Protein AF-A0AAD4X879-F1 (afdb_monomer)

InterPro domains:
  IPR001353 Proteasome, subunit alpha/beta [PF00227] (106-158)
  IPR029055 Nucleophile aminohydrolases, N-terminal [G3DSA:3.60.20.10] (1-181)
  IPR029055 Nucleophile aminohydrolases, N-terminal [SSF56235] (86-177)

Foldseek 3Di:
DPPPPDDDQDLWKDKDKDFDPVVVVQLVVQSNVVSVVVVVVVDDDDLVRSLVVSLVSLVVQLVVLVPDPPVSNVVSLNRLQQMKMKMKGFAADPPHDTDIFIWIDHSSRTDDGDPDAAHDQQRVQLVVLCVVDDDPPDDPVRVVVSNVVSVVSSVVPDPDFDDKDWDKDKAFADDDDDDDPDPPVQPDDPGRIGIDGDDIDDGDDDDDPDDDDPDPDPPDPPPDPPDPDDDDDDD

Sequence (235 aa):
DQINKKVYLAQYCALAACGARDFSKFVHRELLKKVTELLKSKKKYTAQGLAILLKETIKSEADRAENLGEGEKEAVLDMINKSGLILGTVEKIGDGPKVPKLRALYQGRILKAENYCAFGVQERAARDVLKAEHSENMSIKSGVDLVVKSIKAAFEADQQFILGGYIEVLVLGHRNFGDLLLPRGEQLLDRAITLFRLEKLPECGVQVTQREEVPKKKRRKLILPSADIPSEDES

Solvent-accessible surface area (backbone atoms only — not comparable to full-atom values): 14574 Å² total; per-residue (Å²): 136,82,79,68,89,78,72,84,41,58,72,45,44,48,78,48,69,38,55,43,67,68,58,47,51,50,54,52,49,55,52,36,55,50,48,54,57,33,59,75,66,72,57,84,78,51,46,66,56,52,49,52,52,50,30,50,52,47,46,54,52,53,62,53,29,73,78,46,57,73,72,58,23,51,52,52,52,50,37,44,64,50,26,28,37,40,36,40,25,60,42,66,52,84,93,52,69,70,44,76,40,55,37,38,31,48,52,59,38,78,50,80,79,49,99,70,85,64,68,58,81,45,24,65,48,20,39,52,47,45,67,75,70,66,60,96,83,59,50,70,66,59,48,51,53,50,51,54,50,14,50,48,40,14,56,73,68,43,90,68,82,56,86,58,52,68,49,72,49,76,48,75,54,78,93,80,80,78,90,77,87,69,61,83,90,73,74,81,72,102,54,32,63,50,79,44,79,78,46,75,47,74,76,62,85,75,89,70,79,84,69,78,83,74,79,79,76,78,78,74,78,83,78,74,80,78,77,84,72,84,78,87,80,90,134

Organism: NCBI:txid357466

pLDDT: mean 70.52, std 22.0, range [24.97, 97.31]

Nearest PDB structures (foldseek):
  6z46-assembly1_X  TM=8.709E-01  e=2.323E-06  Sulfolobus acidocaldarius
  6z46-assembly1_H  TM=8.327E-01  e=2.059E-06  Sulfolobus acidocaldarius
  6z46-assembly1_a  TM=8.134E-01  e=1.938E-06  Sulfolobus acidocaldarius
  6z46-assembly1_W  TM=8.157E-01  e=1.803E-05  Sulfolobus acidocaldarius
  5lf7-assembly1_J  TM=7.482E-01  e=1.100E-04  Homo sapiens

Mean predicted aligned error: 13.3 Å

Radius of gyration: 22.63 Å; Cα contacts (8 Å, |Δi|>4): 281; chains: 1; bounding box: 55×73×56 Å

Secondary structure (DSSP, 8-state):
----S----TTTEEEEEES-HHHHHHHHHHHHHHHHHHHHTT----HHHHHHHHHHHHHHHHHHHTTS-HHHHHHHHHHHHT-EEEEEEEEE-TTS-EEEEEEEEETTEEPPP-S----STTHHHHHHHHHHH--TT--HHHHHHHHHHHHHHHHHH--S-----EEEEEEE--S---S----TTS---SSSEEEEEEEEPP---------------------PPPP--------

Structure (mmCIF, N/CA/C/O backbone):
data_AF-A0AAD4X879-F1
#
_entry.id   AF-A0AAD4X879-F1
#
loop_
_atom_site.group_PDB
_atom_site.id
_atom_site.type_symbol
_atom_site.label_atom_id
_atom_site.label_alt_id
_atom_site.label_comp_id
_atom_site.label_asym_id
_atom_site.label_entity_id
_atom_site.label_seq_id
_atom_site.pdbx_PDB_ins_code
_atom_site.Cartn_x
_atom_site.Cartn_y
_atom_site.Cartn_z
_atom_site.occupancy
_atom_site.B_iso_or_equiv
_atom_site.auth_seq_id
_atom_site.auth_comp_id
_atom_site.auth_asym_id
_atom_site.auth_atom_id
_atom_site.pdbx_PDB_model_num
ATOM 1 N N . ASP A 1 1 ? 19.494 -16.008 5.654 1.00 29.45 1 ASP A N 1
ATOM 2 C CA . ASP A 1 1 ? 18.693 -14.860 6.139 1.00 29.45 1 ASP A CA 1
ATOM 3 C C . ASP A 1 1 ? 17.462 -14.588 5.283 1.00 29.45 1 ASP A C 1
ATOM 5 O O . ASP A 1 1 ? 17.459 -13.737 4.398 1.00 29.45 1 ASP A O 1
ATOM 9 N N . GLN A 1 2 ? 16.386 -15.344 5.519 1.00 24.97 2 GLN A N 1
ATOM 10 C CA . GLN A 1 2 ? 15.085 -15.049 4.920 1.00 24.97 2 GLN A CA 1
ATOM 11 C C . GLN A 1 2 ? 14.442 -13.903 5.700 1.00 24.97 2 GLN A C 1
ATOM 13 O O . GLN A 1 2 ? 13.912 -14.098 6.791 1.00 24.97 2 GLN A O 1
ATOM 18 N N . ILE A 1 3 ? 14.473 -12.694 5.139 1.00 26.48 3 ILE A N 1
ATOM 19 C CA . ILE A 1 3 ? 13.608 -11.608 5.607 1.00 26.48 3 ILE A CA 1
ATOM 20 C C . ILE A 1 3 ? 12.172 -12.073 5.362 1.00 26.48 3 ILE A C 1
ATOM 22 O O . ILE A 1 3 ? 11.684 -12.049 4.229 1.00 26.48 3 ILE A O 1
ATOM 26 N N . ASN A 1 4 ? 11.516 -12.540 6.420 1.00 31.47 4 ASN A N 1
ATOM 27 C CA . ASN A 1 4 ? 10.105 -12.872 6.413 1.00 31.47 4 ASN A CA 1
ATOM 28 C C . ASN A 1 4 ? 9.354 -11.581 6.049 1.00 31.47 4 ASN A C 1
ATOM 30 O O . ASN A 1 4 ? 9.315 -10.640 6.837 1.00 31.47 4 ASN A O 1
ATOM 34 N N . LYS A 1 5 ? 8.815 -11.490 4.823 1.00 35.84 5 LYS A N 1
ATOM 35 C CA . LYS A 1 5 ? 8.105 -10.297 4.306 1.00 35.84 5 LYS A CA 1
ATOM 36 C C . LYS A 1 5 ? 6.840 -9.947 5.111 1.00 35.84 5 LYS A C 1
ATOM 38 O O . LYS A 1 5 ? 6.174 -8.968 4.807 1.00 35.84 5 LYS A O 1
ATOM 43 N N . LYS A 1 6 ? 6.513 -10.747 6.127 1.00 40.88 6 LYS A N 1
ATOM 44 C CA . LYS A 1 6 ? 5.368 -10.618 7.022 1.00 40.88 6 LYS A CA 1
ATOM 45 C C . LYS A 1 6 ? 5.834 -10.099 8.379 1.00 40.88 6 LYS A C 1
ATOM 47 O O . LYS A 1 6 ? 5.886 -10.860 9.342 1.00 40.88 6 LYS A O 1
ATOM 52 N N . VAL A 1 7 ? 6.221 -8.827 8.467 1.00 36.19 7 VAL A N 1
ATOM 53 C CA . VAL A 1 7 ? 6.514 -8.236 9.778 1.00 36.19 7 VAL A CA 1
ATOM 54 C C . VAL A 1 7 ? 5.308 -7.438 10.252 1.00 36.19 7 VAL A C 1
ATOM 56 O O . VAL A 1 7 ? 5.005 -6.373 9.729 1.00 36.19 7 VAL A O 1
ATOM 59 N N . TYR A 1 8 ? 4.591 -8.026 11.208 1.00 42.66 8 TYR A N 1
ATOM 60 C CA . TYR A 1 8 ? 3.359 -7.532 11.816 1.00 42.66 8 TYR A CA 1
ATOM 61 C C . TYR A 1 8 ? 3.517 -6.106 12.348 1.00 42.66 8 TYR A C 1
ATOM 63 O O . TYR A 1 8 ? 4.108 -5.868 13.402 1.00 42.66 8 TYR A O 1
ATOM 71 N N . LEU A 1 9 ? 2.968 -5.154 11.606 1.00 43.16 9 LEU A N 1
ATOM 72 C CA . LEU A 1 9 ? 3.059 -3.735 11.888 1.00 43.16 9 LEU A CA 1
ATOM 73 C C . LEU A 1 9 ? 1.875 -3.302 12.759 1.00 43.16 9 LEU A C 1
ATOM 75 O O . LEU A 1 9 ? 0.854 -2.871 12.259 1.00 43.16 9 LEU A O 1
ATOM 79 N N . ALA A 1 10 ? 2.017 -3.479 14.078 1.00 45.81 10 ALA A N 1
ATOM 80 C CA . ALA A 1 10 ? 0.989 -3.281 15.109 1.00 45.81 10 ALA A CA 1
ATOM 81 C C . ALA A 1 10 ? -0.346 -3.996 14.867 1.00 45.81 10 ALA A C 1
ATOM 83 O O . ALA A 1 10 ? -0.767 -4.328 13.772 1.00 45.81 10 ALA A O 1
ATOM 84 N N . GLN A 1 11 ? -1.087 -4.216 15.942 1.00 52.47 11 GLN A N 1
ATOM 85 C CA . GLN A 1 11 ? -2.389 -4.875 15.886 1.00 52.47 11 GLN A CA 1
ATOM 86 C C . GLN A 1 11 ? -3.459 -4.082 15.102 1.00 52.47 11 GLN A C 1
ATOM 88 O O . GLN A 1 11 ? -4.606 -4.496 15.145 1.00 52.47 11 GLN A O 1
ATOM 93 N N . TYR A 1 12 ? -3.125 -2.965 14.432 1.00 61.22 12 TYR A N 1
ATOM 94 C CA . TYR A 1 12 ? -4.080 -2.026 13.831 1.00 61.22 12 TYR A CA 1
ATOM 95 C C . TYR A 1 12 ? -3.591 -1.290 12.571 1.00 61.22 12 TYR A C 1
ATOM 97 O O . TYR A 1 12 ? -4.274 -0.345 12.181 1.00 61.22 12 TYR A O 1
ATOM 105 N N . CYS A 1 13 ? -2.455 -1.633 11.942 1.00 74.00 13 CYS A N 1
ATOM 106 C CA . CYS A 1 13 ? -2.082 -1.006 10.668 1.00 74.00 13 CYS A CA 1
ATOM 107 C C . CYS A 1 13 ? -1.519 -1.971 9.618 1.00 74.00 13 CYS A C 1
ATOM 109 O O . CYS A 1 13 ? -0.959 -3.019 9.921 1.00 74.00 13 CYS A O 1
ATOM 111 N N . ALA A 1 14 ? -1.704 -1.606 8.354 1.00 79.00 14 ALA A N 1
ATOM 112 C CA . ALA A 1 14 ? -1.208 -2.316 7.188 1.00 79.00 14 ALA A CA 1
ATOM 113 C C . ALA A 1 14 ? -0.496 -1.361 6.249 1.00 79.00 14 ALA A C 1
ATOM 115 O O . ALA A 1 14 ? -0.937 -0.225 6.089 1.00 79.00 14 ALA A O 1
ATOM 116 N N . LEU A 1 15 ? 0.528 -1.860 5.563 1.00 83.06 15 LEU A N 1
ATOM 117 C CA . LEU A 1 15 ? 1.198 -1.148 4.489 1.00 83.06 15 LEU A CA 1
ATOM 118 C C . LEU A 1 15 ? 1.290 -2.053 3.256 1.00 83.06 15 LEU A C 1
ATOM 120 O O . LEU A 1 15 ? 1.919 -3.108 3.313 1.00 83.06 15 LEU A O 1
ATOM 124 N N . ALA A 1 16 ? 0.704 -1.621 2.144 1.00 84.81 16 ALA A N 1
ATOM 125 C CA . ALA A 1 16 ? 0.997 -2.144 0.815 1.00 84.81 16 ALA A CA 1
ATOM 126 C C . ALA A 1 16 ? 1.872 -1.133 0.063 1.00 84.81 16 ALA A C 1
ATOM 128 O O . ALA A 1 16 ? 1.725 0.075 0.243 1.00 84.81 16 ALA A O 1
ATOM 129 N N . ALA A 1 17 ? 2.804 -1.619 -0.753 1.00 87.06 17 ALA A N 1
ATOM 130 C CA . ALA A 1 17 ? 3.761 -0.778 -1.460 1.00 87.06 17 ALA A CA 1
ATOM 131 C C . ALA A 1 17 ? 4.017 -1.306 -2.875 1.00 87.06 17 ALA A C 1
ATOM 133 O O . ALA A 1 17 ? 4.118 -2.518 -3.072 1.00 87.06 17 ALA A O 1
ATOM 134 N N . CYS A 1 18 ? 4.178 -0.397 -3.833 1.00 85.56 18 CYS A N 1
ATOM 135 C CA . CYS A 1 18 ? 4.645 -0.686 -5.186 1.00 85.56 18 CYS A CA 1
ATOM 136 C C . CYS A 1 18 ? 5.911 0.126 -5.511 1.00 85.56 18 CYS A C 1
ATOM 138 O O . CYS A 1 18 ? 6.259 1.071 -4.798 1.00 85.56 18 CYS A O 1
ATOM 140 N N . GLY A 1 19 ? 6.588 -0.240 -6.601 1.00 87.06 19 GLY A N 1
ATOM 141 C CA . GLY A 1 19 ? 7.834 0.386 -7.044 1.00 87.06 19 GLY A CA 1
ATOM 142 C C . GLY A 1 19 ? 9.065 -0.455 -6.708 1.00 87.06 19 GLY A C 1
ATOM 143 O O . GLY A 1 19 ? 9.028 -1.688 -6.744 1.00 87.06 19 GLY A O 1
ATOM 144 N N . ALA A 1 20 ? 10.177 0.212 -6.400 1.00 84.69 20 ALA A N 1
ATOM 145 C CA . ALA A 1 20 ? 11.444 -0.457 -6.137 1.00 84.69 20 ALA A CA 1
ATOM 146 C C . ALA A 1 20 ? 11.392 -1.296 -4.852 1.00 84.69 20 ALA A C 1
ATOM 148 O O . ALA A 1 20 ? 11.165 -0.791 -3.751 1.00 84.69 20 ALA A O 1
ATOM 149 N N . ARG A 1 21 ? 11.661 -2.599 -4.987 1.00 82.56 21 ARG A N 1
ATOM 150 C CA . ARG A 1 21 ? 11.530 -3.576 -3.896 1.00 82.56 21 ARG A CA 1
ATOM 151 C C . ARG A 1 21 ? 12.354 -3.215 -2.661 1.00 82.56 21 ARG A C 1
ATOM 153 O O . ARG A 1 21 ? 11.888 -3.434 -1.543 1.00 82.56 21 ARG A O 1
ATOM 160 N N . ASP A 1 22 ? 13.579 -2.736 -2.843 1.00 82.69 22 ASP A N 1
ATOM 161 C CA . ASP A 1 22 ? 14.464 -2.432 -1.717 1.00 82.69 22 ASP A CA 1
ATOM 162 C C . ASP A 1 22 ? 14.035 -1.165 -0.981 1.00 82.69 22 ASP A C 1
ATOM 164 O O . ASP A 1 22 ? 14.035 -1.156 0.251 1.00 82.69 22 ASP A O 1
ATOM 168 N N . PHE A 1 23 ? 13.505 -0.181 -1.707 1.00 86.69 23 PHE A N 1
ATOM 169 C CA . PHE A 1 23 ? 12.856 0.974 -1.105 1.00 86.69 23 PHE A CA 1
ATOM 170 C C . PHE A 1 23 ? 11.599 0.583 -0.314 1.00 86.69 23 PHE A C 1
ATOM 172 O O . PHE A 1 23 ? 11.455 0.958 0.848 1.00 86.69 23 PHE A O 1
ATOM 179 N N . SER A 1 24 ? 10.725 -0.265 -0.871 1.00 84.25 24 SER A N 1
ATOM 180 C CA . SER A 1 24 ? 9.549 -0.761 -0.139 1.00 84.25 24 SER A CA 1
ATOM 181 C C . SER A 1 24 ? 9.937 -1.501 1.148 1.00 84.25 24 SER A C 1
ATOM 183 O O . SER A 1 24 ? 9.296 -1.319 2.183 1.00 84.25 24 SER A O 1
ATOM 185 N N . LYS A 1 25 ? 11.007 -2.313 1.121 1.00 83.56 25 LYS A N 1
ATOM 186 C CA . LYS A 1 25 ? 11.535 -2.979 2.327 1.00 83.56 25 LYS A CA 1
ATOM 187 C C . LYS A 1 25 ? 12.064 -1.974 3.347 1.00 83.56 25 LYS A C 1
ATOM 189 O O . LYS A 1 25 ? 11.835 -2.172 4.538 1.00 83.56 25 LYS A O 1
ATOM 194 N N . PHE A 1 26 ? 12.796 -0.955 2.900 1.00 88.38 26 PHE A N 1
ATOM 195 C CA . PHE A 1 26 ? 13.313 0.106 3.760 1.00 88.38 26 PHE A CA 1
ATOM 196 C C . PHE A 1 26 ? 12.167 0.812 4.491 1.00 88.38 26 PHE A C 1
ATOM 198 O O . PHE A 1 26 ? 12.117 0.777 5.720 1.00 88.38 26 PHE A O 1
ATOM 205 N N . VAL A 1 27 ? 11.182 1.320 3.747 1.00 87.31 27 VAL A N 1
ATOM 206 C CA . VAL A 1 27 ? 10.014 2.013 4.310 1.00 87.31 27 VAL A CA 1
ATOM 207 C C . VAL A 1 27 ? 9.266 1.124 5.306 1.00 87.31 27 VAL A C 1
ATOM 209 O O . VAL A 1 27 ? 8.916 1.557 6.402 1.00 87.31 27 VAL A O 1
ATOM 212 N N . HIS A 1 28 ? 9.065 -0.150 4.966 1.00 84.50 28 HIS A N 1
ATOM 213 C CA . HIS A 1 28 ? 8.382 -1.096 5.842 1.00 84.50 28 HIS A CA 1
ATOM 214 C C . HIS A 1 28 ? 9.162 -1.372 7.142 1.00 84.50 28 HIS A C 1
ATOM 216 O O . HIS A 1 28 ? 8.559 -1.561 8.200 1.00 84.50 28 HIS A O 1
ATOM 222 N N . ARG A 1 29 ? 10.500 -1.403 7.093 1.00 84.81 29 ARG A N 1
ATOM 223 C CA . ARG A 1 29 ? 11.351 -1.558 8.286 1.00 84.81 29 ARG A CA 1
ATOM 224 C C . ARG A 1 29 ? 11.302 -0.326 9.178 1.00 84.81 29 ARG A C 1
ATOM 226 O O . ARG A 1 29 ? 11.178 -0.479 10.390 1.00 84.81 29 ARG A O 1
ATOM 233 N N . GLU A 1 30 ? 11.376 0.866 8.599 1.00 87.38 30 GLU A N 1
ATOM 234 C CA . GLU A 1 30 ? 11.311 2.117 9.358 1.00 87.38 30 GLU A CA 1
ATOM 235 C C . GLU A 1 30 ? 9.943 2.303 10.017 1.00 87.38 30 GLU A C 1
ATOM 237 O O . GLU A 1 30 ? 9.867 2.564 11.220 1.00 87.38 30 GLU A O 1
ATOM 242 N N . LEU A 1 31 ? 8.860 2.025 9.283 1.00 84.25 31 LEU A N 1
ATOM 243 C CA . LEU A 1 31 ? 7.518 2.010 9.858 1.00 84.25 31 LEU A CA 1
ATOM 244 C C . LEU A 1 31 ? 7.441 1.023 11.028 1.00 84.25 31 LEU A C 1
ATOM 246 O O . LEU A 1 31 ? 6.881 1.353 12.070 1.00 84.25 31 LEU A O 1
ATOM 250 N N . LEU A 1 32 ? 8.029 -0.172 10.896 1.00 82.56 32 LEU A N 1
ATOM 251 C CA . LEU A 1 32 ? 8.000 -1.190 11.949 1.00 82.56 32 LEU A CA 1
ATOM 252 C C . LEU A 1 32 ? 8.739 -0.760 13.205 1.00 82.56 32 LEU A C 1
ATOM 254 O O . LEU A 1 32 ? 8.199 -0.931 14.301 1.00 82.56 32 LEU A O 1
ATOM 258 N N . LYS A 1 33 ? 9.947 -0.212 13.062 1.00 82.75 33 LYS A N 1
ATOM 259 C CA . LYS A 1 33 ? 10.714 0.311 14.197 1.00 82.75 33 LYS A CA 1
ATOM 260 C C . LYS A 1 33 ? 9.880 1.333 14.961 1.00 82.75 33 LYS A C 1
ATOM 262 O O . LYS A 1 33 ? 9.669 1.177 16.163 1.00 82.75 33 LYS A O 1
ATOM 267 N N . LYS A 1 34 ? 9.310 2.302 14.243 1.00 79.81 34 LYS A N 1
ATOM 268 C CA . LYS A 1 34 ? 8.505 3.372 14.834 1.00 79.81 34 LYS A CA 1
ATOM 269 C C . LYS A 1 34 ? 7.241 2.853 15.487 1.00 79.81 34 LYS A C 1
ATOM 271 O O . LYS A 1 34 ? 6.993 3.129 16.652 1.00 79.81 34 LYS A O 1
ATOM 276 N N . VAL A 1 35 ? 6.472 2.027 14.797 1.00 75.25 35 VAL A N 1
ATOM 277 C CA . VAL A 1 35 ? 5.265 1.428 15.367 1.00 75.25 35 VAL A CA 1
ATOM 278 C C . VAL A 1 35 ? 5.587 0.587 16.611 1.00 75.25 35 VAL A C 1
ATOM 280 O O . VAL A 1 35 ? 4.846 0.640 17.590 1.00 75.25 35 VAL A O 1
ATOM 283 N N . THR A 1 36 ? 6.718 -0.121 16.634 1.00 77.56 36 THR A N 1
ATOM 284 C CA . THR A 1 36 ? 7.167 -0.892 17.807 1.00 77.56 36 THR A CA 1
ATOM 285 C C . THR A 1 36 ? 7.527 0.010 18.990 1.00 77.56 36 THR A C 1
ATOM 287 O O . THR A 1 36 ? 7.112 -0.267 20.115 1.00 77.56 36 THR A O 1
ATOM 290 N N . GLU A 1 37 ? 8.261 1.102 18.761 1.00 76.62 37 GLU A N 1
ATOM 291 C CA . GLU A 1 37 ? 8.537 2.125 19.783 1.00 76.62 37 GLU A CA 1
ATOM 292 C C . GLU A 1 37 ? 7.235 2.707 20.348 1.00 76.62 37 GLU A C 1
ATOM 294 O O . GLU A 1 37 ? 7.064 2.851 21.560 1.00 76.62 37 GLU A O 1
ATOM 299 N N . LEU A 1 38 ? 6.269 2.972 19.472 1.00 69.44 38 LEU A N 1
ATOM 300 C CA . LEU A 1 38 ? 4.990 3.557 19.848 1.00 69.44 38 LEU A CA 1
ATOM 301 C C . LEU A 1 38 ? 4.126 2.600 20.672 1.00 69.44 38 LEU A C 1
ATOM 303 O O . LEU A 1 38 ? 3.517 3.038 21.651 1.00 69.44 38 LEU A O 1
ATOM 307 N N . LEU A 1 39 ? 4.138 1.301 20.362 1.00 67.38 39 LEU A N 1
ATOM 308 C CA . LEU A 1 39 ? 3.471 0.282 21.178 1.00 67.38 39 LEU A CA 1
ATOM 309 C C . LEU A 1 39 ? 4.014 0.252 22.613 1.00 67.38 39 LEU A C 1
ATOM 311 O O . LEU A 1 39 ? 3.224 0.131 23.551 1.00 67.38 39 LEU A O 1
ATOM 315 N N . LYS A 1 40 ? 5.328 0.440 22.806 1.00 72.06 40 LYS A N 1
ATOM 316 C CA . LYS A 1 40 ? 5.926 0.553 24.151 1.00 72.06 40 LYS A CA 1
ATOM 317 C C . LYS A 1 40 ? 5.402 1.774 24.910 1.00 72.06 40 LYS A C 1
ATOM 319 O O . LYS A 1 40 ? 5.205 1.707 26.118 1.00 72.06 40 LYS A O 1
ATOM 324 N N . SER A 1 41 ? 5.117 2.868 24.202 1.00 70.62 41 SER A N 1
ATOM 325 C CA . SER A 1 41 ? 4.597 4.111 24.791 1.00 70.62 41 SER A CA 1
ATOM 326 C C . SER A 1 41 ? 3.083 4.113 25.070 1.00 70.62 41 SER A C 1
ATOM 328 O O . SER A 1 41 ? 2.565 5.111 25.566 1.00 70.62 41 SER A O 1
ATOM 330 N N . LYS A 1 42 ? 2.351 3.040 24.720 1.00 66.31 42 LYS A N 1
ATOM 331 C CA . LYS A 1 42 ? 0.871 2.941 24.761 1.00 66.31 42 LYS A CA 1
ATOM 332 C C . LYS A 1 42 ? 0.118 4.042 23.985 1.00 66.31 42 LYS A C 1
ATOM 334 O O . LYS A 1 42 ? -1.106 4.135 24.093 1.00 66.31 42 LYS A O 1
ATOM 339 N N . LYS A 1 43 ? 0.802 4.857 23.174 1.00 64.38 43 LYS A N 1
ATOM 340 C CA . LYS A 1 43 ? 0.171 5.867 22.313 1.00 64.38 43 LYS A CA 1
ATOM 341 C C . LYS A 1 43 ? -0.454 5.198 21.087 1.00 64.38 43 LYS A C 1
ATOM 343 O O . LYS A 1 43 ? 0.177 4.378 20.425 1.00 64.38 43 LYS A O 1
ATOM 348 N N . LYS A 1 44 ? -1.696 5.569 20.766 1.00 65.75 44 LYS A N 1
ATOM 349 C CA . LYS A 1 44 ? -2.381 5.163 19.527 1.00 65.75 44 LYS A CA 1
ATOM 350 C C . LYS A 1 44 ? -2.116 6.205 18.442 1.00 65.75 44 LYS A C 1
ATOM 352 O O . LYS A 1 44 ? -2.141 7.395 18.737 1.00 65.75 44 LYS A O 1
ATOM 357 N N . TYR A 1 45 ? -1.882 5.760 17.209 1.00 68.56 45 TYR A N 1
ATOM 358 C CA .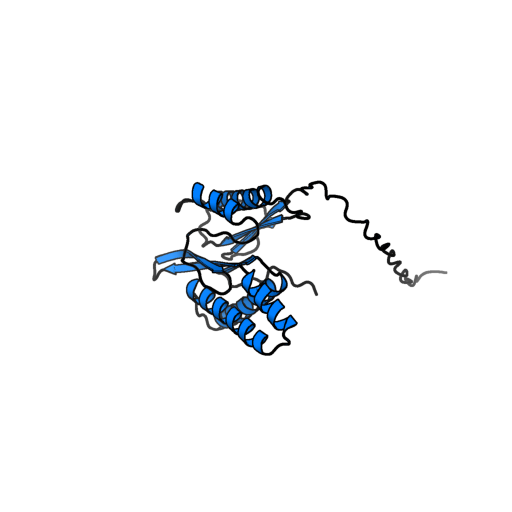 TYR A 1 45 ? -1.684 6.643 16.058 1.00 68.56 45 TYR A CA 1
ATOM 359 C C . TYR A 1 45 ? -2.813 6.489 15.047 1.00 68.56 45 TYR A C 1
ATOM 361 O O . TYR A 1 45 ? -3.308 5.387 14.816 1.00 68.56 45 TYR A O 1
ATOM 369 N N . THR A 1 46 ? -3.188 7.615 14.446 1.00 78.38 46 THR A N 1
ATOM 370 C CA . THR A 1 46 ? -4.102 7.677 13.305 1.00 78.38 46 THR A CA 1
ATOM 371 C C . THR A 1 46 ? -3.352 7.338 12.012 1.00 78.38 46 THR A C 1
ATOM 373 O O . THR A 1 46 ? -2.130 7.495 11.931 1.00 78.38 46 THR A O 1
ATOM 376 N N . ALA A 1 47 ? -4.067 6.930 10.965 1.00 80.19 47 ALA A N 1
ATOM 377 C CA . ALA A 1 47 ? -3.546 6.743 9.615 1.00 80.19 47 ALA A CA 1
ATOM 378 C C . ALA A 1 47 ? -2.866 8.016 9.124 1.00 80.19 47 ALA A C 1
ATOM 380 O O . ALA A 1 47 ? -1.836 7.947 8.466 1.00 80.19 47 ALA A O 1
ATOM 381 N N . GLN A 1 48 ? -3.414 9.183 9.476 1.00 86.62 48 GLN A N 1
ATOM 382 C CA . GLN A 1 48 ? -2.803 10.464 9.144 1.00 86.62 48 GLN A CA 1
ATOM 383 C C . GLN A 1 48 ? -1.433 10.626 9.813 1.00 86.62 48 GLN A C 1
ATOM 385 O O . GLN A 1 48 ? -0.480 11.008 9.142 1.00 86.62 48 GLN A O 1
ATOM 390 N N . GLY A 1 49 ? -1.317 10.318 11.108 1.00 87.31 49 GLY A N 1
ATOM 391 C CA . GLY A 1 49 ? -0.046 10.418 11.829 1.00 87.31 49 GLY A CA 1
ATOM 392 C C . GLY A 1 49 ? 1.013 9.463 11.276 1.00 87.31 49 GLY A C 1
ATOM 393 O O . GLY A 1 49 ? 2.151 9.862 11.048 1.00 87.31 49 GLY A O 1
ATOM 394 N N . LEU A 1 50 ? 0.628 8.221 10.980 1.00 87.38 50 LEU A N 1
ATOM 395 C CA . LEU A 1 50 ? 1.518 7.250 10.339 1.00 87.38 50 LEU A CA 1
ATOM 396 C C . LEU A 1 50 ? 1.893 7.658 8.902 1.00 87.38 50 LEU A C 1
ATOM 398 O O . LEU A 1 50 ? 3.036 7.470 8.500 1.00 87.38 50 LEU A O 1
ATOM 402 N N . ALA A 1 51 ? 0.977 8.256 8.136 1.00 90.50 51 ALA A N 1
ATOM 403 C CA . ALA A 1 51 ? 1.279 8.780 6.804 1.00 90.50 51 ALA A CA 1
ATOM 404 C C . ALA A 1 51 ? 2.268 9.957 6.855 1.00 90.50 51 ALA A C 1
ATOM 406 O O . ALA A 1 51 ? 3.160 10.040 6.015 1.00 90.50 51 ALA A O 1
ATOM 407 N N . ILE A 1 52 ? 2.154 10.842 7.852 1.00 91.75 52 ILE A N 1
ATOM 408 C CA . ILE A 1 52 ? 3.132 11.917 8.092 1.00 91.75 52 ILE A CA 1
ATOM 409 C C . ILE A 1 52 ? 4.503 11.322 8.413 1.00 91.75 52 ILE A C 1
ATOM 411 O O . ILE A 1 52 ? 5.485 11.700 7.782 1.00 91.75 52 ILE A O 1
ATOM 415 N N . LEU A 1 53 ? 4.556 10.325 9.296 1.00 90.19 53 LEU A N 1
ATOM 416 C CA . LEU A 1 53 ? 5.797 9.634 9.638 1.00 90.19 53 LEU A CA 1
ATOM 417 C C . LEU A 1 53 ? 6.454 8.977 8.416 1.00 90.19 53 LEU A C 1
ATOM 419 O O . LEU A 1 53 ? 7.666 9.066 8.229 1.00 90.19 53 LEU A O 1
ATOM 423 N N . LEU A 1 54 ? 5.663 8.327 7.558 1.00 91.81 54 LEU A N 1
ATOM 424 C CA . LEU A 1 54 ? 6.160 7.747 6.310 1.00 91.81 54 LEU A CA 1
ATOM 425 C C . LEU A 1 54 ? 6.697 8.827 5.369 1.00 91.81 54 LEU A C 1
ATOM 427 O O . LEU A 1 54 ? 7.782 8.666 4.821 1.00 91.81 54 LEU A O 1
ATOM 431 N N . LYS A 1 55 ? 5.983 9.945 5.216 1.00 94.44 55 LYS A N 1
ATOM 432 C CA . LYS A 1 55 ? 6.451 11.094 4.432 1.00 94.44 55 LYS A CA 1
ATOM 433 C C . LYS A 1 55 ? 7.792 11.622 4.951 1.00 94.44 55 LYS A C 1
ATOM 435 O O . LYS A 1 55 ? 8.689 11.870 4.153 1.00 94.44 55 LYS A O 1
ATOM 440 N N . GLU A 1 56 ? 7.941 11.773 6.263 1.00 94.31 56 GLU A N 1
ATOM 441 C CA . GLU A 1 56 ? 9.193 12.209 6.894 1.00 94.31 56 GLU A CA 1
ATOM 442 C C . GLU A 1 56 ? 10.321 11.195 6.687 1.00 94.31 56 GLU A C 1
ATOM 444 O O . GLU A 1 56 ? 11.443 11.585 6.384 1.00 94.31 56 GLU A O 1
ATOM 449 N N . THR A 1 57 ? 10.014 9.899 6.765 1.00 92.62 57 THR A N 1
ATOM 450 C CA . THR A 1 57 ? 10.971 8.814 6.494 1.00 92.62 57 THR A CA 1
ATOM 451 C C . THR A 1 57 ? 11.485 8.877 5.054 1.00 92.62 57 THR A C 1
ATOM 453 O O . THR A 1 57 ? 12.686 8.792 4.816 1.00 92.62 57 THR A O 1
ATOM 456 N N . ILE A 1 58 ? 10.582 9.067 4.088 1.00 93.56 58 ILE A N 1
ATOM 457 C CA . ILE A 1 58 ? 10.932 9.198 2.667 1.00 93.56 58 ILE A CA 1
ATOM 458 C C . ILE A 1 58 ? 11.765 10.460 2.436 1.00 93.56 58 ILE A C 1
ATOM 460 O O . ILE A 1 58 ? 12.755 10.415 1.711 1.00 93.56 58 ILE A O 1
ATOM 464 N N . LYS A 1 59 ? 11.393 11.574 3.077 1.00 94.44 59 LYS A N 1
ATOM 465 C CA . LYS A 1 59 ? 12.156 12.821 3.004 1.00 94.44 59 LYS A CA 1
ATOM 466 C C . LYS A 1 59 ? 13.569 12.640 3.564 1.00 94.44 59 LYS A C 1
ATOM 468 O O . LYS A 1 59 ? 14.520 13.016 2.900 1.00 94.44 59 LYS A O 1
ATOM 473 N N . SER A 1 60 ? 13.710 12.017 4.733 1.00 92.62 60 SER A N 1
ATOM 474 C CA . SER A 1 60 ? 15.019 11.755 5.338 1.00 92.62 60 SER A CA 1
ATOM 475 C C . SER A 1 60 ? 15.908 10.892 4.443 1.00 92.62 60 SER A C 1
ATOM 477 O O . SER A 1 60 ? 17.119 11.085 4.429 1.00 92.62 60 SER A O 1
ATOM 479 N N . GLU A 1 61 ? 15.327 9.942 3.710 1.00 92.94 61 GLU A N 1
ATOM 480 C CA . GLU A 1 61 ? 16.072 9.113 2.763 1.00 92.94 61 GLU A CA 1
ATOM 481 C C . GLU A 1 61 ? 16.500 9.902 1.516 1.00 92.94 61 GLU A C 1
ATOM 483 O O . GLU A 1 61 ? 17.612 9.711 1.027 1.00 92.94 61 GLU A O 1
ATOM 488 N N . ALA A 1 62 ? 15.666 10.835 1.044 1.00 92.38 62 ALA A N 1
ATOM 489 C CA . ALA A 1 62 ? 16.043 11.775 -0.011 1.00 92.38 62 ALA A CA 1
ATOM 490 C C . ALA A 1 62 ? 17.170 12.719 0.447 1.00 92.38 62 ALA A C 1
ATOM 492 O O . ALA A 1 62 ? 18.168 12.859 -0.250 1.00 92.38 62 ALA A O 1
ATOM 493 N N . ASP A 1 63 ? 17.061 13.291 1.650 1.00 93.75 63 ASP A N 1
ATOM 494 C CA . ASP A 1 63 ? 18.081 14.174 2.231 1.00 93.75 63 ASP A CA 1
ATOM 495 C C . ASP A 1 63 ? 19.414 13.422 2.442 1.00 93.75 63 ASP A C 1
ATOM 497 O O . ASP A 1 63 ? 20.497 13.974 2.249 1.00 93.75 63 ASP A O 1
ATOM 501 N N . ARG A 1 64 ? 19.365 12.126 2.789 1.00 93.75 64 ARG A N 1
ATOM 502 C CA . ARG A 1 64 ? 20.555 11.263 2.855 1.00 93.75 64 ARG A CA 1
ATOM 503 C C . ARG A 1 64 ? 21.203 11.092 1.479 1.00 93.75 64 ARG A C 1
ATOM 505 O O . ARG A 1 64 ? 22.430 11.105 1.393 1.00 93.75 64 ARG A O 1
ATOM 512 N N . ALA A 1 65 ? 20.397 10.928 0.430 1.00 92.25 65 ALA A N 1
ATOM 513 C CA . ALA A 1 65 ? 20.870 10.735 -0.938 1.00 92.25 65 ALA A CA 1
ATOM 514 C C . ALA A 1 65 ? 21.647 11.942 -1.484 1.00 92.25 65 ALA A C 1
ATOM 516 O O . ALA A 1 65 ? 22.540 11.758 -2.304 1.00 92.25 65 ALA A O 1
ATOM 517 N N . GLU A 1 66 ? 21.375 13.153 -0.986 1.00 92.31 66 GLU A N 1
ATOM 518 C CA . GLU A 1 66 ? 22.134 14.367 -1.329 1.00 92.31 66 GLU A CA 1
ATOM 519 C C . GLU A 1 66 ? 23.623 14.283 -0.954 1.00 92.31 66 GLU A C 1
ATOM 521 O O . GLU A 1 66 ? 24.441 14.986 -1.538 1.00 92.31 66 GLU A O 1
ATOM 526 N N . ASN A 1 67 ? 23.988 13.405 -0.014 1.00 93.88 67 ASN A N 1
ATOM 527 C CA . ASN A 1 67 ? 25.372 13.199 0.420 1.00 93.88 67 ASN A CA 1
ATOM 528 C C . ASN A 1 67 ? 26.064 12.014 -0.285 1.00 93.88 67 ASN A C 1
ATOM 530 O O . ASN A 1 67 ? 27.161 11.624 0.114 1.00 93.88 67 ASN A O 1
ATOM 534 N N . LEU A 1 68 ? 25.416 11.399 -1.279 1.00 92.75 68 LEU A N 1
ATOM 535 C CA . LEU A 1 68 ? 25.962 10.281 -2.054 1.00 92.75 68 LEU A CA 1
ATOM 536 C C . LEU A 1 68 ? 26.610 10.763 -3.359 1.00 92.75 68 LEU A C 1
ATOM 538 O O . LEU A 1 68 ? 26.462 11.918 -3.759 1.00 92.75 68 LEU A O 1
ATOM 542 N N . GLY A 1 69 ? 27.306 9.859 -4.054 1.00 93.88 69 GLY A N 1
ATOM 543 C CA . GLY A 1 69 ? 27.756 10.122 -5.423 1.00 93.88 69 GLY A CA 1
ATOM 544 C C . GLY A 1 69 ? 26.574 10.322 -6.383 1.00 93.88 69 GLY A C 1
ATOM 545 O O . GLY A 1 69 ? 25.490 9.785 -6.158 1.00 93.88 69 GLY A O 1
ATOM 546 N N . GLU A 1 70 ? 26.780 11.062 -7.478 1.00 90.06 70 GLU A N 1
ATOM 547 C CA . GLU A 1 70 ? 25.716 11.484 -8.412 1.00 90.06 70 GLU A CA 1
ATOM 548 C C . GLU A 1 70 ? 24.848 10.318 -8.922 1.00 90.06 70 GLU A C 1
ATOM 550 O O . GLU A 1 70 ? 23.621 10.384 -8.854 1.00 90.06 70 GLU A O 1
ATOM 555 N N . GLY A 1 71 ? 25.468 9.201 -9.319 1.00 90.62 71 GLY A N 1
ATOM 556 C CA . GLY A 1 71 ? 24.734 8.015 -9.778 1.00 90.62 71 GLY A CA 1
ATOM 557 C C . GLY A 1 71 ? 23.944 7.295 -8.676 1.00 90.62 71 GLY A C 1
ATOM 558 O O . GLY A 1 71 ? 22.869 6.753 -8.928 1.00 90.62 71 GLY A O 1
ATOM 559 N N . GLU A 1 72 ? 24.435 7.301 -7.434 1.00 90.19 72 GLU A N 1
ATOM 560 C CA . GLU A 1 72 ? 23.718 6.706 -6.299 1.00 90.19 72 GLU A CA 1
ATOM 561 C C . GLU A 1 72 ? 22.543 7.583 -5.865 1.00 90.19 72 GLU A C 1
ATOM 563 O O . GLU A 1 72 ? 21.459 7.076 -5.569 1.00 90.19 72 GLU A O 1
ATOM 568 N N . LYS A 1 73 ? 22.743 8.905 -5.870 1.00 92.50 73 LYS A N 1
ATOM 569 C CA . LYS A 1 73 ? 21.689 9.887 -5.622 1.00 92.50 73 LYS A CA 1
ATOM 570 C C . LYS A 1 73 ? 20.544 9.714 -6.615 1.00 92.50 73 LYS A C 1
ATOM 572 O O . LYS A 1 73 ? 19.391 9.594 -6.199 1.00 92.50 73 LYS A O 1
ATOM 577 N N . GLU A 1 74 ? 20.850 9.662 -7.911 1.00 92.75 74 GLU A N 1
ATOM 578 C CA . GLU A 1 74 ? 19.844 9.492 -8.961 1.00 92.75 74 GLU A CA 1
ATOM 579 C C . GLU A 1 74 ? 19.053 8.190 -8.777 1.00 92.75 74 GLU A C 1
ATOM 581 O O . GLU A 1 74 ? 17.822 8.202 -8.828 1.00 92.75 74 GLU A O 1
ATOM 586 N N . ALA A 1 75 ? 19.733 7.086 -8.450 1.00 91.19 75 ALA A N 1
ATOM 587 C CA . ALA A 1 75 ? 19.080 5.810 -8.179 1.00 91.19 75 ALA A CA 1
ATOM 588 C C . ALA A 1 75 ? 18.102 5.886 -6.992 1.00 91.19 75 ALA A C 1
ATOM 590 O O . ALA A 1 75 ? 16.988 5.365 -7.076 1.00 91.19 75 ALA A O 1
ATOM 591 N N . VAL A 1 76 ? 18.475 6.544 -5.888 1.00 91.62 76 VAL A N 1
ATOM 592 C CA . VAL A 1 76 ? 17.580 6.701 -4.726 1.00 91.62 76 VAL A CA 1
ATOM 593 C C . VAL A 1 76 ? 16.362 7.555 -5.074 1.00 91.62 76 VAL A C 1
ATOM 595 O O . VAL A 1 76 ? 15.232 7.171 -4.756 1.00 91.62 76 VAL A O 1
ATOM 598 N N . LEU A 1 77 ? 16.565 8.680 -5.759 1.00 92.31 77 LEU A N 1
ATOM 599 C CA . LEU A 1 77 ? 15.470 9.562 -6.162 1.00 92.31 77 LEU A CA 1
ATOM 600 C C . LEU A 1 77 ? 14.523 8.877 -7.156 1.00 92.31 77 LEU A C 1
ATOM 602 O O . LEU A 1 77 ? 13.305 9.003 -7.021 1.00 92.31 77 LEU A O 1
ATOM 606 N N . ASP 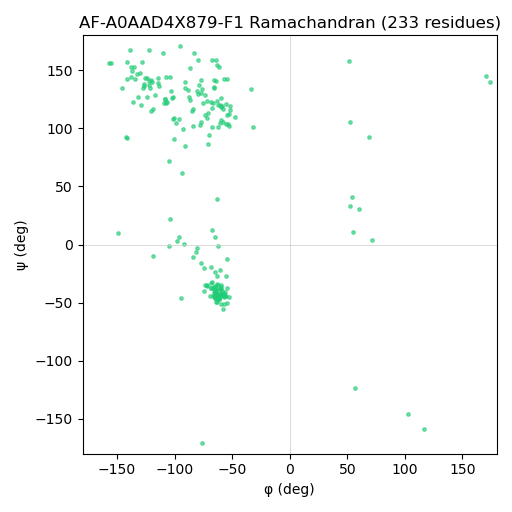A 1 78 ? 15.048 8.095 -8.099 1.00 91.81 78 ASP A N 1
ATOM 607 C CA . ASP A 1 78 ? 14.241 7.294 -9.023 1.00 91.81 78 ASP A CA 1
ATOM 608 C C . ASP A 1 78 ? 13.382 6.254 -8.282 1.00 91.81 78 ASP A C 1
ATOM 610 O O . ASP A 1 78 ? 12.180 6.130 -8.541 1.00 91.81 78 ASP A O 1
ATOM 614 N N . MET A 1 79 ? 13.953 5.563 -7.286 1.00 91.81 79 MET A N 1
ATOM 615 C CA . MET A 1 79 ? 13.200 4.630 -6.443 1.00 91.81 79 MET A CA 1
ATOM 616 C C . MET A 1 79 ? 12.050 5.318 -5.695 1.00 91.81 79 MET A C 1
ATOM 618 O O . MET A 1 79 ? 10.943 4.773 -5.645 1.00 91.81 79 MET A O 1
ATOM 622 N N . ILE A 1 80 ? 12.287 6.513 -5.142 1.00 91.00 80 ILE A N 1
ATOM 623 C CA . ILE A 1 80 ? 11.260 7.314 -4.458 1.00 91.00 80 ILE A CA 1
ATOM 624 C C . ILE A 1 80 ? 10.167 7.736 -5.447 1.00 91.00 80 ILE A C 1
ATOM 626 O O . ILE A 1 80 ? 8.978 7.569 -5.161 1.00 91.00 80 ILE A O 1
ATOM 630 N N . ASN A 1 81 ? 10.549 8.227 -6.626 1.00 89.38 81 ASN A N 1
ATOM 631 C CA . ASN A 1 81 ? 9.629 8.732 -7.649 1.00 89.38 81 ASN A CA 1
ATOM 632 C C . ASN A 1 81 ? 8.758 7.642 -8.292 1.00 89.38 81 ASN A C 1
ATOM 634 O O . ASN A 1 81 ? 7.702 7.941 -8.851 1.00 89.38 81 ASN A O 1
ATOM 638 N N . LYS A 1 82 ? 9.165 6.376 -8.189 1.00 88.19 82 LYS A N 1
ATOM 639 C CA . LYS A 1 82 ? 8.384 5.214 -8.640 1.00 88.19 82 LYS A CA 1
ATOM 640 C C . LYS A 1 82 ? 7.612 4.531 -7.510 1.00 88.19 82 LYS A C 1
ATOM 642 O O . LYS A 1 82 ? 6.987 3.494 -7.735 1.00 88.19 82 LYS A O 1
ATOM 647 N N . SER A 1 83 ? 7.666 5.071 -6.291 1.00 90.00 83 SER A N 1
ATOM 648 C CA . SER A 1 83 ? 7.031 4.464 -5.123 1.00 90.00 83 SER A CA 1
ATOM 649 C C . SER A 1 83 ? 5.595 4.947 -4.904 1.00 90.00 83 SER A C 1
ATOM 651 O O . SER A 1 83 ? 5.294 6.145 -4.924 1.00 90.00 83 SER A O 1
ATOM 653 N N . GLY A 1 84 ? 4.714 3.985 -4.637 1.00 91.81 84 GLY A N 1
ATOM 654 C CA . GLY A 1 84 ? 3.355 4.202 -4.149 1.00 91.81 84 GLY A CA 1
ATOM 655 C C . GLY A 1 84 ? 3.137 3.384 -2.882 1.00 9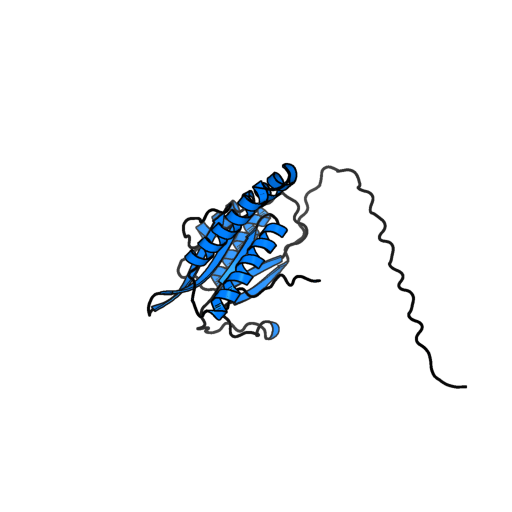1.81 84 GLY A C 1
ATOM 656 O O . GLY A 1 84 ? 3.562 2.230 -2.807 1.00 91.81 84 GLY A O 1
ATOM 657 N N . LEU A 1 85 ? 2.510 3.981 -1.872 1.00 91.06 85 LEU A N 1
ATOM 658 C CA . LEU A 1 85 ? 2.246 3.369 -0.574 1.00 91.06 85 LEU A CA 1
ATOM 659 C C . LEU A 1 85 ? 0.764 3.499 -0.230 1.00 91.06 85 LEU A C 1
ATOM 661 O O . LEU A 1 85 ? 0.189 4.581 -0.330 1.00 91.06 85 LEU A O 1
ATOM 665 N N . ILE A 1 86 ? 0.168 2.414 0.246 1.00 89.75 86 ILE A N 1
ATOM 666 C CA . ILE A 1 86 ? -1.195 2.372 0.771 1.00 89.75 86 ILE A CA 1
ATOM 667 C C . ILE A 1 86 ? -1.112 1.946 2.227 1.00 89.75 86 ILE A C 1
ATOM 669 O O . ILE A 1 86 ? -0.683 0.837 2.539 1.00 89.75 86 ILE A O 1
ATOM 673 N N . LEU A 1 87 ? -1.531 2.835 3.116 1.00 88.19 87 LEU A N 1
ATOM 674 C CA . LEU A 1 87 ? -1.593 2.618 4.546 1.00 88.19 87 LEU A CA 1
ATOM 675 C C . LEU A 1 87 ? -3.052 2.461 4.978 1.00 88.19 87 LEU A C 1
ATOM 677 O O . LEU A 1 87 ? -3.858 3.376 4.813 1.00 88.19 87 LEU A O 1
ATOM 681 N N . GLY A 1 88 ? -3.369 1.328 5.591 1.00 84.19 88 GLY A N 1
ATOM 682 C CA . GLY A 1 88 ? -4.648 1.108 6.259 1.00 84.19 88 GLY A CA 1
ATOM 683 C C . GLY A 1 88 ? -4.486 1.104 7.777 1.00 84.19 88 GLY A C 1
ATOM 684 O O . GLY A 1 88 ? -3.484 0.604 8.288 1.00 84.19 88 GLY A O 1
ATOM 685 N N . THR A 1 89 ? -5.468 1.623 8.508 1.00 79.94 89 THR A N 1
ATOM 686 C CA . THR A 1 89 ? -5.561 1.508 9.973 1.00 79.94 89 THR A CA 1
ATOM 687 C C . THR A 1 89 ? -6.993 1.226 10.425 1.00 79.94 89 THR A C 1
ATOM 689 O O . THR A 1 89 ? -7.935 1.380 9.652 1.00 79.94 89 THR A O 1
ATOM 692 N N . VAL A 1 90 ? -7.173 0.844 11.694 1.00 76.94 90 VAL A N 1
ATOM 693 C CA . VAL A 1 90 ? -8.487 0.796 12.361 1.00 76.94 90 VAL A CA 1
ATOM 694 C C . VAL A 1 90 ? -8.469 1.728 13.574 1.00 76.94 90 VAL A C 1
ATOM 696 O O . VAL A 1 90 ? -7.746 1.485 14.542 1.00 76.94 90 VAL A O 1
ATOM 699 N N . GLU A 1 91 ? -9.272 2.792 13.540 1.00 75.38 91 GLU A N 1
ATOM 700 C CA . GLU A 1 91 ? -9.219 3.901 14.505 1.00 75.38 91 GLU A CA 1
ATOM 701 C C . GLU A 1 91 ? -10.530 4.075 15.266 1.00 75.38 91 GLU A C 1
ATOM 703 O O . GLU A 1 91 ? -11.595 4.002 14.667 1.00 75.38 91 GLU A O 1
ATOM 708 N N . LYS A 1 92 ? -10.469 4.366 16.573 1.00 67.69 92 LYS A N 1
ATOM 709 C CA . LYS A 1 92 ? -11.653 4.746 17.368 1.00 67.69 92 LYS A CA 1
ATOM 710 C C . LYS A 1 92 ? -11.979 6.224 17.124 1.00 67.69 92 LYS A C 1
ATOM 712 O O . LYS A 1 92 ? -11.090 7.061 17.263 1.00 67.69 92 LYS A O 1
ATOM 717 N N . ILE A 1 93 ? -13.230 6.545 16.800 1.00 59.94 93 ILE A N 1
ATOM 718 C CA . ILE A 1 93 ? -13.688 7.936 16.651 1.00 59.94 93 ILE A CA 1
ATOM 719 C C . ILE A 1 93 ? -14.262 8.407 17.990 1.00 59.94 93 ILE A C 1
ATOM 721 O O . ILE A 1 93 ? -15.399 8.078 18.313 1.00 59.94 93 ILE A O 1
ATOM 725 N N . GLY A 1 94 ? -13.481 9.148 18.785 1.00 62.94 94 GLY A N 1
ATOM 726 C CA . GLY A 1 94 ? -13.893 9.561 20.135 1.00 62.94 94 GLY A CA 1
ATOM 727 C C . GLY A 1 94 ? -14.253 8.347 21.000 1.00 62.94 94 GLY A C 1
ATOM 728 O O . GLY A 1 94 ? -13.457 7.410 21.113 1.00 62.94 94 GLY A O 1
ATOM 729 N N . ASP A 1 95 ? -15.472 8.330 21.543 1.00 61.69 95 ASP A N 1
ATOM 730 C CA . ASP A 1 95 ? -16.041 7.151 22.209 1.00 61.69 95 ASP A CA 1
ATOM 731 C C . ASP A 1 95 ? -16.861 6.216 21.315 1.00 61.69 95 ASP A C 1
ATOM 733 O O . ASP A 1 95 ? -17.298 5.159 21.764 1.00 61.69 95 ASP A O 1
ATOM 737 N N . GLY A 1 96 ? -16.977 6.553 20.035 1.00 60.53 96 GLY A N 1
ATOM 738 C CA . GLY A 1 96 ? -17.702 5.795 19.027 1.00 60.53 96 GLY A CA 1
ATOM 739 C C . GLY A 1 96 ? -16.993 4.528 18.524 1.00 60.53 96 GLY A C 1
ATOM 740 O O . GLY A 1 96 ? -15.966 4.095 19.067 1.00 60.53 96 GLY A O 1
ATOM 741 N N . PRO A 1 97 ? -17.548 3.906 17.465 1.00 64.06 97 PRO A N 1
ATOM 742 C CA . PRO A 1 97 ? -17.041 2.654 16.912 1.00 64.06 97 PRO A CA 1
ATOM 743 C C . PRO A 1 97 ? -15.631 2.823 16.336 1.00 64.06 97 PRO A C 1
ATOM 745 O O . PRO A 1 97 ? -15.210 3.933 15.987 1.00 64.06 97 PRO A O 1
ATOM 748 N N . LYS A 1 98 ? -14.884 1.713 16.207 1.00 70.56 98 LYS A N 1
ATOM 749 C CA . LYS A 1 98 ? -13.652 1.758 15.412 1.00 70.56 98 LYS A CA 1
ATOM 750 C C . LYS A 1 98 ? -13.984 1.642 13.933 1.00 70.56 98 LYS A C 1
ATOM 752 O O . LYS A 1 98 ? -14.718 0.744 13.533 1.00 70.56 98 LYS A O 1
ATOM 757 N N . VAL A 1 99 ? -13.399 2.527 13.143 1.00 76.06 99 VAL A N 1
ATOM 758 C CA . VAL A 1 99 ? -13.645 2.671 11.713 1.00 76.06 99 VAL A CA 1
ATOM 759 C C . VAL A 1 99 ? -12.322 2.477 10.971 1.00 76.06 99 VAL A C 1
ATOM 761 O O . VAL A 1 99 ? -11.305 3.037 11.400 1.00 76.06 99 VAL A O 1
ATOM 764 N N . PRO A 1 100 ? -12.295 1.691 9.882 1.00 78.94 100 PRO A N 1
ATOM 765 C CA . PRO A 1 100 ? -11.113 1.592 9.042 1.00 78.94 100 PRO A CA 1
ATOM 766 C C . PRO A 1 100 ? -10.810 2.943 8.382 1.00 78.94 100 PRO A C 1
ATOM 768 O O . PRO A 1 100 ? -11.715 3.667 7.962 1.00 78.94 100 PRO A O 1
ATOM 771 N N . LYS A 1 101 ? -9.531 3.302 8.293 1.00 84.19 101 LYS A N 1
ATOM 772 C CA . LYS A 1 101 ? -9.061 4.503 7.597 1.00 84.19 101 LYS A CA 1
ATOM 773 C C . LYS A 1 101 ? -7.988 4.125 6.593 1.00 84.19 101 LYS A C 1
ATOM 775 O O . LYS A 1 101 ? -7.103 3.327 6.887 1.00 84.19 101 LYS A O 1
ATOM 780 N N . LEU A 1 102 ? -8.071 4.740 5.418 1.00 87.88 102 LEU A N 1
ATOM 781 C CA . LEU A 1 102 ? -7.121 4.565 4.330 1.00 87.88 102 LEU A CA 1
ATOM 782 C C . LEU A 1 102 ? -6.357 5.869 4.098 1.00 87.88 102 LEU A C 1
ATOM 784 O O . LEU A 1 102 ? -6.930 6.967 4.108 1.00 87.88 102 LEU A O 1
ATOM 788 N N . ARG A 1 103 ? -5.047 5.756 3.900 1.00 92.50 103 ARG A N 1
ATOM 789 C CA . ARG A 1 103 ? -4.177 6.838 3.447 1.00 92.50 103 ARG A CA 1
ATOM 790 C C . ARG A 1 103 ? -3.256 6.325 2.363 1.00 92.50 103 ARG A C 1
ATOM 792 O O . ARG A 1 103 ? -2.770 5.204 2.426 1.00 92.50 103 ARG A O 1
ATOM 799 N N . ALA A 1 104 ? -3.006 7.178 1.387 1.00 92.81 104 ALA A N 1
ATOM 800 C CA . ALA A 1 104 ? -2.165 6.869 0.254 1.00 92.81 104 ALA A CA 1
ATOM 801 C C . ALA A 1 104 ? -1.018 7.877 0.191 1.00 92.81 104 ALA A C 1
ATOM 803 O O . ALA A 1 104 ? -1.216 9.066 0.458 1.00 92.81 104 ALA A O 1
ATOM 804 N N . LEU A 1 105 ? 0.178 7.401 -0.142 1.00 94.62 105 LEU A N 1
ATOM 805 C CA . LEU A 1 105 ? 1.309 8.246 -0.487 1.00 94.62 105 LEU A CA 1
ATOM 806 C C . LEU A 1 105 ? 1.792 7.883 -1.884 1.00 94.62 105 LEU A C 1
ATOM 808 O O . LEU A 1 105 ? 1.927 6.708 -2.209 1.00 94.62 105 LEU A O 1
ATOM 812 N N . TYR A 1 106 ? 2.106 8.895 -2.679 1.00 93.44 106 TYR A N 1
ATOM 813 C CA . TYR A 1 106 ? 2.728 8.731 -3.985 1.00 93.44 106 TYR A CA 1
ATOM 814 C C . TYR A 1 106 ? 3.911 9.684 -4.075 1.00 93.44 106 TYR A C 1
ATOM 816 O O . TYR A 1 106 ? 3.760 10.868 -3.770 1.00 93.44 106 TYR A O 1
ATOM 824 N N . GLN A 1 107 ? 5.093 9.170 -4.423 1.00 90.38 107 GLN A N 1
ATOM 825 C CA . GLN A 1 107 ? 6.314 9.983 -4.548 1.00 90.38 107 GLN A CA 1
ATOM 826 C C . GLN A 1 107 ? 6.626 10.798 -3.277 1.00 90.38 107 GLN A C 1
ATOM 828 O O . GLN A 1 107 ? 6.936 11.987 -3.323 1.00 90.38 107 GLN A O 1
ATOM 833 N N . GLY A 1 108 ? 6.433 10.186 -2.104 1.00 88.31 108 GLY A N 1
ATOM 834 C CA . GLY A 1 108 ? 6.622 10.853 -0.809 1.00 88.31 108 GLY A CA 1
ATOM 835 C C . GLY A 1 108 ? 5.561 11.900 -0.444 1.00 88.31 108 GLY A C 1
ATOM 836 O O . GLY A 1 108 ? 5.663 12.535 0.606 1.00 88.31 108 GLY A O 1
ATOM 837 N N . ARG A 1 109 ? 4.515 12.090 -1.255 1.00 93.19 109 ARG A N 1
ATOM 838 C CA . ARG A 1 109 ? 3.424 13.035 -0.980 1.00 93.19 109 ARG A CA 1
ATOM 839 C C . ARG A 1 109 ? 2.192 12.298 -0.487 1.00 93.19 109 ARG A C 1
ATOM 841 O O . ARG A 1 109 ? 1.761 11.329 -1.100 1.00 93.19 109 ARG A O 1
ATOM 848 N N . ILE A 1 110 ? 1.606 12.783 0.605 1.00 94.12 110 ILE A N 1
ATOM 849 C CA . ILE A 1 110 ? 0.327 12.277 1.112 1.00 94.12 110 ILE A CA 1
ATOM 850 C C . ILE A 1 110 ? -0.772 12.740 0.158 1.00 94.12 110 ILE A C 1
ATOM 852 O O . ILE A 1 110 ? -0.911 13.939 -0.086 1.00 94.12 110 ILE A O 1
ATOM 856 N N . LEU A 1 111 ? -1.535 11.791 -0.373 1.00 93.56 111 LEU A N 1
ATOM 857 C CA . LEU A 1 111 ? -2.671 12.072 -1.239 1.00 93.56 111 LEU A CA 1
ATOM 858 C C . LEU A 1 111 ? -3.922 12.401 -0.422 1.00 93.56 111 LEU A C 1
ATOM 860 O O . LEU A 1 111 ? -4.005 12.132 0.782 1.00 93.56 111 LEU A O 1
ATOM 864 N N . LYS A 1 112 ? -4.920 12.977 -1.099 1.00 90.25 112 LYS A N 1
ATOM 865 C CA . LYS A 1 112 ? -6.247 13.175 -0.517 1.00 90.25 112 LYS A CA 1
ATOM 866 C C . LYS A 1 112 ? -6.812 11.823 -0.072 1.00 90.25 112 LYS A C 1
ATOM 868 O O . LYS A 1 112 ? -6.603 10.801 -0.715 1.00 90.25 112 LYS A O 1
ATOM 873 N N . ALA A 1 113 ? -7.509 11.835 1.060 1.00 85.69 113 ALA A N 1
ATOM 874 C CA . ALA A 1 113 ? -8.188 10.655 1.568 1.00 85.69 113 ALA A CA 1
ATOM 875 C C . ALA A 1 113 ? -9.286 10.208 0.594 1.00 85.69 113 ALA A C 1
ATOM 877 O O . ALA A 1 113 ? -10.193 10.986 0.297 1.00 85.69 113 ALA A O 1
ATOM 878 N N . GLU A 1 114 ? -9.210 8.957 0.155 1.00 87.88 114 GLU A N 1
ATOM 879 C CA . GLU A 1 114 ? -10.200 8.296 -0.693 1.00 87.88 114 GLU A CA 1
ATOM 880 C C . GLU A 1 114 ? -10.599 6.959 -0.057 1.00 87.88 114 GLU A C 1
ATOM 882 O O . GLU A 1 114 ? -9.851 6.396 0.748 1.00 87.88 114 GLU A O 1
ATOM 887 N N . ASN A 1 115 ? -11.788 6.461 -0.403 1.00 88.06 115 ASN A N 1
ATOM 888 C CA . ASN A 1 115 ? -12.293 5.177 0.099 1.00 88.06 115 ASN A CA 1
ATOM 889 C C . ASN A 1 115 ? -11.595 3.978 -0.567 1.00 88.06 115 ASN A C 1
ATOM 891 O O . ASN A 1 115 ? -11.563 2.884 -0.011 1.00 88.06 115 ASN A O 1
ATOM 895 N N . TYR A 1 116 ? -10.989 4.199 -1.733 1.00 91.81 116 TYR A N 1
ATOM 896 C CA . TYR A 1 116 ? -10.187 3.231 -2.465 1.00 91.81 116 TYR A CA 1
ATOM 897 C C . TYR A 1 116 ? -8.985 3.934 -3.092 1.00 91.81 116 TYR A C 1
ATOM 899 O O . TYR A 1 116 ? -9.002 5.139 -3.314 1.00 91.81 116 TYR A O 1
ATOM 907 N N . CYS A 1 117 ? -7.934 3.180 -3.386 1.00 92.81 117 CYS A N 1
ATOM 908 C CA . CYS A 1 117 ? -6.821 3.641 -4.206 1.00 92.81 117 CYS A CA 1
ATOM 909 C C . CYS A 1 117 ? -6.143 2.431 -4.851 1.00 92.81 117 CYS A C 1
ATOM 911 O O . CYS A 1 117 ? -6.238 1.313 -4.344 1.00 92.81 117 CYS A O 1
ATOM 913 N N . ALA A 1 118 ? -5.460 2.657 -5.967 1.00 92.38 118 ALA A N 1
ATOM 914 C CA . ALA A 1 118 ? -4.591 1.662 -6.581 1.00 92.38 118 ALA A CA 1
ATOM 915 C C . ALA A 1 118 ? -3.310 2.342 -7.056 1.00 92.38 118 ALA A C 1
ATOM 917 O O . ALA A 1 118 ? -3.359 3.494 -7.504 1.00 92.38 118 ALA A O 1
ATOM 918 N N . PHE A 1 119 ? -2.200 1.617 -6.945 1.00 90.56 119 PHE A N 1
ATOM 919 C CA . PHE A 1 119 ? -0.894 2.043 -7.425 1.00 90.56 119 PHE A CA 1
ATOM 920 C C . PHE A 1 119 ? -0.178 0.923 -8.165 1.00 90.56 119 PHE A C 1
ATOM 922 O O . PHE A 1 119 ? -0.366 -0.253 -7.846 1.00 90.56 119 PHE A O 1
ATOM 929 N N . GLY A 1 120 ? 0.701 1.309 -9.086 1.00 88.00 120 GLY A N 1
ATOM 930 C CA . GLY A 1 120 ? 1.592 0.401 -9.799 1.00 88.00 120 GLY A CA 1
ATOM 931 C C . GLY A 1 120 ? 1.318 0.360 -11.297 1.00 88.00 120 GLY A C 1
ATOM 932 O O . GLY A 1 120 ? 0.755 1.286 -11.880 1.00 88.00 120 GLY A O 1
ATOM 933 N N . VAL A 1 121 ? 1.765 -0.719 -11.933 1.00 83.75 121 VAL A N 1
ATOM 934 C CA . VAL A 1 121 ? 1.592 -0.916 -13.375 1.00 83.75 121 VAL A CA 1
ATOM 935 C C . VAL A 1 121 ? 0.104 -1.075 -13.689 1.00 83.75 121 VAL A C 1
ATOM 937 O O . VAL A 1 121 ? -0.613 -1.758 -12.961 1.00 83.75 121 VAL A O 1
ATOM 940 N N . GLN A 1 122 ? -0.361 -0.383 -14.732 1.00 89.88 122 GLN A N 1
ATOM 941 C CA . GLN A 1 122 ? -1.775 -0.325 -15.124 1.00 89.88 122 GLN A CA 1
ATOM 942 C C . GLN A 1 122 ? -2.740 0.061 -13.988 1.00 89.88 122 GLN A C 1
ATOM 944 O O . GLN A 1 122 ? -3.901 -0.352 -13.977 1.00 89.88 122 GLN A O 1
ATOM 949 N N . GLU A 1 123 ? -2.306 0.914 -13.046 1.00 91.56 123 GLU A N 1
ATOM 950 C CA . GLU A 1 123 ? -3.160 1.355 -11.932 1.00 91.56 123 GLU A CA 1
ATOM 951 C C . GLU A 1 123 ? -4.488 1.973 -12.389 1.00 91.56 123 GLU A C 1
ATOM 953 O O . GLU A 1 123 ? -5.479 1.895 -11.667 1.00 91.56 123 GLU A O 1
ATOM 958 N N . ARG A 1 124 ? -4.532 2.555 -13.595 1.00 93.94 124 ARG A N 1
ATOM 959 C CA . ARG A 1 124 ? -5.745 3.136 -14.176 1.00 93.94 124 ARG A CA 1
ATOM 960 C C . ARG A 1 124 ? -6.841 2.088 -14.373 1.00 93.94 124 ARG A C 1
ATOM 962 O O . ARG A 1 124 ? -7.956 2.322 -13.928 1.00 93.94 124 ARG A O 1
ATOM 969 N N . ALA A 1 125 ? -6.510 0.926 -14.936 1.00 92.62 125 ALA A N 1
ATOM 970 C CA . ALA A 1 125 ? -7.471 -0.158 -15.142 1.00 92.62 125 ALA A CA 1
ATOM 971 C C . ALA A 1 125 ? -8.024 -0.684 -13.805 1.00 92.62 125 ALA A C 1
ATOM 973 O O . ALA A 1 125 ? -9.233 -0.859 -13.655 1.00 92.62 125 ALA A O 1
ATOM 974 N N . ALA A 1 126 ? -7.163 -0.838 -12.791 1.00 93.69 126 ALA A N 1
ATOM 975 C CA . ALA A 1 126 ? -7.609 -1.189 -11.441 1.00 93.69 126 ALA A CA 1
ATOM 976 C C . ALA A 1 126 ? -8.521 -0.111 -10.829 1.00 93.69 126 ALA A C 1
ATOM 978 O O . ALA A 1 126 ? -9.552 -0.433 -10.234 1.00 93.69 126 ALA A O 1
ATOM 979 N N . ARG A 1 127 ? -8.164 1.174 -10.970 1.00 95.44 127 ARG A N 1
ATOM 980 C CA . ARG A 1 127 ? -8.978 2.290 -10.462 1.00 95.44 127 ARG A CA 1
ATOM 981 C C . ARG A 1 127 ? -10.329 2.383 -11.150 1.00 95.44 127 ARG A C 1
ATOM 983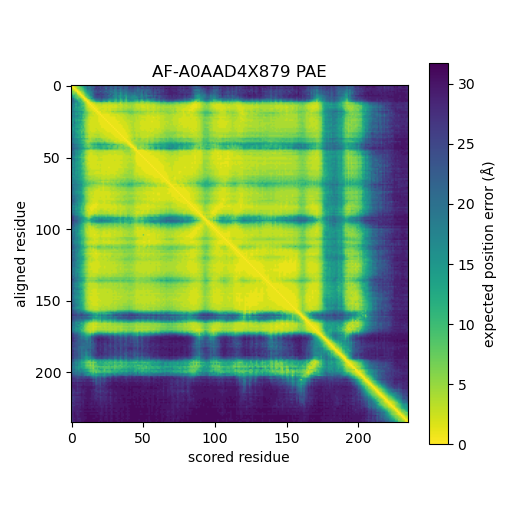 O O . ARG A 1 127 ? -11.297 2.693 -10.466 1.00 95.44 127 ARG A O 1
ATOM 990 N N . ASP A 1 128 ? -10.411 2.108 -12.446 1.00 97.00 128 ASP A N 1
ATOM 991 C CA . ASP A 1 128 ? -11.671 2.155 -13.188 1.00 97.00 128 ASP A CA 1
ATOM 992 C C . ASP A 1 128 ? -12.657 1.098 -12.661 1.00 97.00 128 ASP A C 1
ATOM 994 O O . ASP A 1 128 ? -13.815 1.425 -12.396 1.00 97.00 128 ASP A O 1
ATOM 998 N N . VAL A 1 129 ? -12.182 -0.122 -12.376 1.00 97.31 129 VAL A N 1
ATOM 999 C CA . VAL A 1 129 ? -12.987 -1.170 -11.719 1.00 97.31 129 VAL A CA 1
ATOM 1000 C C . VAL A 1 129 ? -13.403 -0.759 -10.305 1.00 97.31 129 VAL A C 1
ATOM 1002 O O . VAL A 1 129 ? -14.582 -0.837 -9.960 1.00 97.31 129 VAL A O 1
ATOM 1005 N N . LEU A 1 130 ? -12.457 -0.283 -9.485 1.00 96.19 130 LEU A N 1
ATOM 1006 C CA . LEU A 1 130 ? -12.755 0.172 -8.121 1.00 96.19 130 LEU A CA 1
ATOM 1007 C C . LEU A 1 130 ? -13.805 1.287 -8.127 1.00 96.19 130 LEU A C 1
ATOM 1009 O O . LEU A 1 130 ? -14.751 1.247 -7.350 1.00 96.19 130 LEU A O 1
ATOM 1013 N N . LYS A 1 131 ? -13.669 2.261 -9.027 1.00 95.81 131 LYS A N 1
ATOM 1014 C CA . LYS A 1 131 ? -14.585 3.394 -9.148 1.00 95.81 131 LYS A CA 1
ATOM 1015 C C . LYS A 1 131 ? -15.984 2.977 -9.592 1.00 95.81 131 LYS A C 1
ATOM 1017 O O . LYS A 1 131 ? -16.948 3.576 -9.126 1.00 95.81 131 LYS A O 1
ATOM 1022 N N . ALA A 1 132 ? -16.092 2.001 -10.490 1.00 96.88 132 ALA A N 1
ATOM 1023 C CA . ALA A 1 132 ? -17.373 1.552 -11.024 1.00 96.88 132 ALA A CA 1
ATOM 1024 C C . ALA A 1 132 ? -18.203 0.757 -10.003 1.00 96.88 132 ALA A C 1
ATOM 1026 O O . ALA A 1 132 ? -19.428 0.854 -10.010 1.00 96.88 132 ALA A O 1
ATOM 1027 N N . GLU A 1 133 ? -17.552 -0.021 -9.134 1.00 95.88 133 GLU A N 1
ATOM 1028 C CA . GLU A 1 133 ? -18.231 -1.041 -8.318 1.00 95.88 133 GLU A CA 1
ATOM 1029 C C . GLU A 1 133 ? -18.129 -0.819 -6.802 1.00 95.88 133 GLU A C 1
ATOM 1031 O O . GLU A 1 133 ? -18.816 -1.492 -6.034 1.00 95.88 133 GLU A O 1
ATOM 1036 N N . HIS A 1 134 ? -17.305 0.125 -6.338 1.00 94.88 134 HIS A N 1
ATOM 1037 C CA . HIS A 1 134 ? -17.181 0.418 -4.912 1.00 94.88 134 HIS A CA 1
ATOM 1038 C C . HIS A 1 134 ? -18.476 0.997 -4.318 1.00 94.88 134 HIS A C 1
ATOM 1040 O O . HIS A 1 134 ? -19.037 1.971 -4.821 1.00 94.88 134 HIS A O 1
ATOM 1046 N N . SER A 1 135 ? -18.863 0.489 -3.144 1.00 90.62 135 SER A N 1
ATOM 1047 C CA . SER A 1 135 ? -19.923 1.046 -2.297 1.00 90.62 135 SER A CA 1
ATOM 1048 C C . SER A 1 135 ? -19.468 1.152 -0.837 1.00 90.62 135 SER A C 1
ATOM 1050 O O . SER A 1 135 ? -18.715 0.313 -0.346 1.00 90.62 135 SER A O 1
ATOM 1052 N N . GLU A 1 136 ? -19.939 2.177 -0.120 1.00 84.88 136 GLU A N 1
ATOM 1053 C CA . GLU A 1 136 ? -19.583 2.407 1.292 1.00 84.88 136 GLU A CA 1
ATOM 1054 C C . GLU A 1 136 ? -20.082 1.293 2.228 1.00 84.88 136 GLU A C 1
ATOM 1056 O O . GLU A 1 136 ? -19.492 1.064 3.280 1.00 84.88 136 GLU A O 1
ATOM 1061 N N . ASN A 1 137 ? -21.126 0.561 1.821 1.00 83.38 137 ASN A N 1
ATOM 1062 C CA . ASN A 1 137 ? -21.762 -0.493 2.618 1.00 83.38 137 ASN A CA 1
ATOM 1063 C C . ASN A 1 137 ? -21.391 -1.913 2.153 1.00 83.38 137 ASN A C 1
ATOM 1065 O O . ASN A 1 137 ? -22.135 -2.864 2.396 1.00 83.38 137 ASN A O 1
ATOM 1069 N N . MET A 1 138 ? -20.269 -2.081 1.445 1.00 83.12 138 MET A N 1
ATOM 1070 C CA . MET A 1 138 ? -19.829 -3.407 1.005 1.00 83.12 138 MET A CA 1
ATOM 1071 C C . MET A 1 138 ? -19.448 -4.309 2.183 1.00 83.12 138 MET A C 1
ATOM 1073 O O . MET A 1 138 ? -18.793 -3.892 3.139 1.00 83.12 138 MET A O 1
ATOM 1077 N N . SER A 1 139 ? -19.791 -5.593 2.064 1.00 81.94 139 SER A N 1
ATOM 1078 C CA . SER A 1 139 ? -19.267 -6.622 2.962 1.00 81.94 139 SER A CA 1
ATOM 1079 C C . SER A 1 139 ? -17.760 -6.819 2.751 1.00 81.94 139 SER A C 1
ATOM 1081 O O . SER A 1 139 ? -17.234 -6.537 1.673 1.00 81.94 139 SER A O 1
ATOM 1083 N N . ILE A 1 140 ? -17.065 -7.381 3.748 1.00 79.12 140 ILE A N 1
ATOM 1084 C CA . ILE A 1 140 ? -15.640 -7.738 3.618 1.00 79.12 140 ILE A CA 1
ATOM 1085 C C . ILE A 1 140 ? -15.419 -8.657 2.412 1.00 79.12 140 ILE A C 1
ATOM 1087 O O . ILE A 1 140 ? -14.495 -8.425 1.640 1.00 79.12 140 ILE A O 1
ATOM 1091 N N . LYS A 1 141 ? -16.284 -9.664 2.220 1.00 80.38 141 LYS A N 1
ATOM 1092 C CA . LYS A 1 141 ? -16.197 -10.592 1.086 1.00 80.38 141 LYS A CA 1
ATOM 1093 C C . LYS A 1 141 ? -16.292 -9.848 -0.248 1.00 80.38 141 LYS A C 1
ATOM 1095 O O . LYS A 1 141 ? -15.403 -9.985 -1.075 1.00 80.38 141 LYS A O 1
ATOM 1100 N N . SER A 1 142 ? -17.308 -8.998 -0.411 1.00 81.56 142 SER A N 1
ATOM 1101 C CA . SER A 1 142 ? -17.489 -8.187 -1.623 1.00 81.56 142 SER A CA 1
ATOM 1102 C C . SER A 1 142 ? -16.309 -7.244 -1.871 1.00 81.56 142 SER A C 1
ATOM 1104 O O . SER A 1 142 ? -15.892 -7.070 -3.009 1.00 81.56 142 SER A O 1
ATOM 1106 N N . GLY A 1 143 ? -15.738 -6.665 -0.810 1.00 85.25 143 GLY A N 1
ATOM 1107 C CA . GLY A 1 143 ? -14.532 -5.845 -0.906 1.00 85.25 143 GLY A CA 1
ATOM 1108 C C . GLY A 1 143 ? -13.308 -6.642 -1.362 1.00 85.25 143 GLY A C 1
ATOM 1109 O O . GLY A 1 143 ? -12.565 -6.174 -2.219 1.00 85.25 143 GLY A O 1
ATOM 1110 N N . VAL A 1 144 ? -13.111 -7.857 -0.837 1.00 83.50 144 VAL A N 1
ATOM 1111 C CA . VAL A 1 144 ? -12.039 -8.764 -1.279 1.00 83.50 144 VAL A CA 1
ATOM 1112 C C . VAL A 1 144 ? -12.228 -9.153 -2.746 1.00 83.50 144 VAL A C 1
ATOM 1114 O O . VAL A 1 144 ? -11.280 -9.036 -3.520 1.00 83.50 144 VAL A O 1
ATOM 1117 N N . ASP A 1 145 ? -13.442 -9.539 -3.143 1.00 83.38 145 ASP A N 1
ATOM 1118 C CA . ASP A 1 145 ? -13.769 -9.897 -4.527 1.00 83.38 145 ASP A CA 1
ATOM 1119 C C . ASP A 1 145 ? -13.497 -8.719 -5.482 1.00 83.38 145 ASP A C 1
ATOM 1121 O O . ASP A 1 145 ? -12.874 -8.896 -6.531 1.00 83.38 145 ASP A O 1
ATOM 1125 N N . LEU A 1 146 ? -13.874 -7.495 -5.087 1.00 90.44 146 LEU A N 1
ATOM 1126 C CA . LEU A 1 146 ? -13.607 -6.280 -5.858 1.00 90.44 146 LEU A CA 1
ATOM 1127 C C . LEU A 1 146 ? -12.103 -5.979 -5.981 1.00 90.44 146 LEU A C 1
ATOM 1129 O O . LEU A 1 146 ? -11.642 -5.584 -7.051 1.00 90.44 146 LEU A O 1
ATOM 1133 N N . VAL A 1 147 ? -11.320 -6.179 -4.916 1.00 89.12 147 VAL A N 1
ATOM 1134 C CA . VAL A 1 147 ? -9.854 -6.015 -4.954 1.00 89.12 147 VAL A CA 1
ATOM 1135 C C . VAL A 1 147 ? -9.208 -7.044 -5.883 1.00 89.12 147 VAL A C 1
ATOM 1137 O O . VAL A 1 147 ? -8.339 -6.692 -6.676 1.00 89.12 147 VAL A O 1
ATOM 1140 N N . VAL A 1 148 ? -9.636 -8.307 -5.832 1.00 85.94 148 VAL A N 1
ATOM 1141 C CA . VAL A 1 148 ? -9.144 -9.343 -6.755 1.00 85.94 148 VAL A CA 1
ATOM 1142 C C . VAL A 1 148 ? -9.480 -8.969 -8.198 1.00 85.94 148 VAL A C 1
ATOM 1144 O O . VAL A 1 148 ? -8.608 -9.024 -9.066 1.00 85.94 148 VAL A O 1
ATOM 1147 N N . LYS A 1 149 ? -10.719 -8.536 -8.453 1.00 88.50 149 LYS A N 1
ATOM 1148 C CA . LYS A 1 149 ? -11.180 -8.114 -9.779 1.00 88.50 149 LYS A CA 1
ATOM 1149 C C . LYS A 1 149 ? -10.399 -6.911 -10.315 1.00 88.50 149 LYS A C 1
ATOM 1151 O O . LYS A 1 149 ? -10.010 -6.918 -11.479 1.00 88.50 149 LYS A O 1
ATOM 1156 N N . SER A 1 150 ? -10.123 -5.905 -9.486 1.00 92.81 150 SER A N 1
ATOM 1157 C CA . SER A 1 150 ? -9.365 -4.722 -9.913 1.00 92.81 150 SER A CA 1
ATOM 1158 C C . SER A 1 150 ? -7.904 -5.046 -10.224 1.00 92.81 150 SER A C 1
ATOM 1160 O O . SER A 1 150 ? -7.362 -4.543 -11.207 1.00 92.81 150 SER A O 1
ATOM 1162 N N . ILE A 1 151 ? -7.280 -5.940 -9.449 1.00 86.38 151 ILE A N 1
ATOM 1163 C CA . ILE A 1 151 ? -5.931 -6.433 -9.742 1.00 86.38 151 ILE A CA 1
ATOM 1164 C C . ILE A 1 151 ? -5.931 -7.191 -11.072 1.00 86.38 151 ILE A C 1
ATOM 1166 O O . ILE A 1 151 ? -5.096 -6.897 -11.922 1.00 86.38 151 ILE A O 1
ATOM 1170 N N . LYS A 1 152 ? -6.890 -8.097 -11.307 1.00 84.94 152 LYS A N 1
ATOM 1171 C CA . LYS A 1 152 ? -7.015 -8.810 -12.591 1.00 84.94 152 LYS A CA 1
ATOM 1172 C C . LYS A 1 152 ? -7.140 -7.861 -13.778 1.00 84.94 152 LYS A C 1
ATOM 1174 O O . LYS A 1 152 ? -6.414 -8.037 -14.745 1.00 84.94 152 LYS A O 1
ATOM 1179 N N . ALA A 1 153 ? -7.963 -6.820 -13.671 1.00 89.44 153 ALA A N 1
ATOM 1180 C CA . ALA A 1 153 ? -8.094 -5.824 -14.733 1.00 89.44 153 ALA A CA 1
ATOM 1181 C C . ALA A 1 153 ? -6.770 -5.098 -15.034 1.00 89.44 153 ALA A C 1
ATOM 1183 O O . ALA A 1 153 ? -6.457 -4.850 -16.196 1.00 89.44 153 ALA A O 1
ATOM 1184 N N . ALA A 1 154 ? -5.959 -4.790 -14.014 1.00 87.50 154 ALA A N 1
ATOM 1185 C CA . ALA A 1 154 ? -4.616 -4.247 -14.232 1.00 87.50 154 ALA A CA 1
ATOM 1186 C C . ALA A 1 154 ? -3.684 -5.253 -14.923 1.00 87.50 154 ALA A C 1
ATOM 1188 O O . ALA A 1 154 ? -2.947 -4.867 -15.824 1.00 87.50 154 ALA A O 1
ATOM 1189 N N . PHE A 1 155 ? -3.744 -6.533 -14.546 1.00 82.12 155 PHE A N 1
ATOM 1190 C CA . PHE A 1 155 ? -2.981 -7.596 -15.206 1.00 82.12 155 PHE A CA 1
ATOM 1191 C C . PHE A 1 155 ? -3.395 -7.797 -16.670 1.00 82.12 155 PHE A C 1
ATOM 1193 O O . PHE A 1 155 ? -2.532 -7.931 -17.527 1.00 82.12 155 PHE A O 1
ATOM 1200 N N . GLU A 1 156 ? -4.692 -7.796 -16.970 1.00 84.12 156 GLU A N 1
ATOM 1201 C CA . GLU A 1 156 ? -5.225 -7.949 -18.331 1.00 84.12 156 GLU A CA 1
ATOM 1202 C C . GLU A 1 156 ? -4.894 -6.748 -19.227 1.00 84.12 156 GLU A C 1
ATOM 1204 O O . GLU A 1 156 ? -4.694 -6.904 -20.430 1.00 84.12 156 GLU A O 1
ATOM 1209 N N . ALA A 1 157 ? -4.811 -5.550 -18.643 1.00 85.69 157 ALA A N 1
ATOM 1210 C CA . ALA A 1 157 ? -4.387 -4.344 -19.343 1.00 85.69 157 ALA A CA 1
ATOM 1211 C C . ALA A 1 157 ? -2.864 -4.274 -19.562 1.00 85.69 157 ALA A C 1
ATOM 1213 O O . ALA A 1 157 ? -2.401 -3.449 -20.357 1.00 85.69 157 ALA A O 1
ATOM 1214 N N . ASP A 1 158 ? -2.070 -5.083 -18.852 1.00 79.56 158 ASP A N 1
ATOM 1215 C CA . ASP A 1 158 ? -0.616 -5.050 -18.961 1.00 79.56 158 ASP A CA 1
ATOM 1216 C C . ASP A 1 158 ? -0.135 -5.922 -20.123 1.00 79.56 158 ASP A C 1
ATOM 1218 O O . ASP A 1 158 ? -0.272 -7.142 -20.129 1.00 79.56 158 ASP A O 1
ATOM 1222 N N . GLN A 1 159 ? 0.458 -5.275 -21.124 1.00 67.88 159 GLN A N 1
ATOM 1223 C CA . GLN A 1 159 ? 1.039 -5.946 -22.286 1.00 67.88 159 GLN A CA 1
ATOM 1224 C C . GLN A 1 159 ? 2.453 -6.488 -22.004 1.00 67.88 159 GLN A C 1
ATOM 1226 O O . GLN A 1 159 ? 3.037 -7.152 -22.862 1.00 67.88 159 GLN A O 1
ATOM 1231 N N . GLN A 1 160 ? 3.036 -6.185 -20.836 1.00 61.06 160 GLN A N 1
ATOM 1232 C CA . GLN A 1 160 ? 4.377 -6.629 -20.459 1.00 61.06 160 GLN A CA 1
ATOM 1233 C C . GLN A 1 160 ? 4.380 -8.018 -19.803 1.00 61.06 160 GLN A C 1
ATOM 1235 O O . GLN A 1 160 ? 3.424 -8.461 -19.174 1.00 61.06 160 GLN A O 1
ATOM 1240 N N . PHE A 1 161 ? 5.503 -8.727 -19.951 1.00 46.50 161 PHE A N 1
ATOM 1241 C CA . PHE A 1 161 ? 5.673 -10.086 -19.443 1.00 46.50 161 PHE A CA 1
ATOM 1242 C C . PHE A 1 161 ? 5.795 -10.105 -17.913 1.00 46.50 161 PHE A C 1
ATOM 1244 O O . PHE A 1 161 ? 6.832 -9.728 -17.359 1.00 46.50 161 PHE A O 1
ATOM 1251 N N . ILE A 1 162 ? 4.763 -10.606 -17.230 1.00 54.66 162 ILE A N 1
ATOM 1252 C CA . ILE A 1 162 ? 4.813 -10.879 -15.793 1.00 54.66 162 ILE A CA 1
ATOM 1253 C C . ILE A 1 162 ? 5.054 -12.376 -15.571 1.00 54.66 162 ILE A C 1
ATOM 1255 O O . ILE A 1 162 ? 4.181 -13.216 -15.784 1.00 54.66 162 ILE A O 1
ATOM 1259 N N . LEU A 1 163 ? 6.258 -12.717 -15.104 1.00 47.22 163 LEU A N 1
ATOM 1260 C CA . LEU A 1 163 ? 6.611 -14.069 -14.666 1.00 47.22 163 LEU A CA 1
ATOM 1261 C C . LEU A 1 163 ? 5.879 -14.408 -13.366 1.00 47.22 163 LEU A C 1
ATOM 1263 O O . LEU A 1 163 ? 6.397 -14.092 -12.299 1.00 47.22 163 LEU A O 1
ATOM 1267 N N . GLY A 1 164 ? 4.715 -15.054 -13.462 1.00 54.22 164 GLY A N 1
ATOM 1268 C CA . GLY A 1 164 ? 4.029 -15.739 -12.361 1.00 54.22 164 GLY A CA 1
ATOM 1269 C C . GLY A 1 164 ? 3.809 -14.895 -11.096 1.00 54.22 164 GLY A C 1
ATOM 1270 O O . GLY A 1 164 ? 4.704 -14.706 -10.274 1.00 54.22 164 GLY A O 1
ATOM 1271 N N . GLY A 1 165 ? 2.573 -14.454 -10.874 1.00 64.75 165 GLY A N 1
ATOM 1272 C CA . GLY A 1 165 ? 2.185 -13.682 -9.690 1.00 64.75 165 GLY A CA 1
ATOM 1273 C C . GLY A 1 165 ? 1.295 -14.457 -8.720 1.00 64.75 165 GLY A C 1
ATOM 1274 O O . GLY A 1 165 ? 0.694 -15.473 -9.066 1.00 64.75 165 GLY A O 1
ATOM 1275 N N . TYR A 1 166 ? 1.167 -13.939 -7.502 1.00 67.69 166 TYR A N 1
ATOM 1276 C CA . TYR A 1 166 ? 0.061 -14.279 -6.609 1.00 67.69 166 TYR A CA 1
ATOM 1277 C C . TYR A 1 166 ? -0.644 -12.992 -6.207 1.00 67.69 166 TYR A C 1
ATOM 1279 O O . TYR A 1 166 ? 0.019 -11.981 -5.969 1.00 67.69 166 TYR A O 1
ATOM 1287 N N . ILE A 1 167 ? -1.965 -13.053 -6.081 1.00 68.62 167 ILE A N 1
ATOM 1288 C CA . ILE A 1 167 ? -2.733 -11.995 -5.433 1.00 68.62 167 ILE A CA 1
ATOM 1289 C C . ILE A 1 167 ? -2.704 -12.249 -3.924 1.00 68.62 167 ILE A C 1
ATOM 1291 O O . ILE A 1 167 ? -3.193 -13.272 -3.432 1.00 68.62 167 ILE A O 1
ATOM 1295 N N . GLU A 1 168 ? -2.109 -11.311 -3.192 1.00 71.31 168 GLU A N 1
ATOM 1296 C CA . GLU A 1 168 ? -2.110 -11.281 -1.731 1.00 71.31 168 GLU A CA 1
ATOM 1297 C C . GLU A 1 168 ? -3.051 -10.164 -1.269 1.00 71.31 168 GLU A C 1
ATOM 1299 O O . GLU A 1 168 ? -2.877 -9.005 -1.644 1.00 71.31 168 GLU A O 1
ATOM 1304 N N . VAL A 1 169 ? -4.056 -10.515 -0.464 1.00 70.06 169 VAL A N 1
ATOM 1305 C CA . VAL A 1 169 ? -5.041 -9.567 0.068 1.00 70.06 169 VAL A CA 1
ATOM 1306 C C . VAL A 1 169 ? -4.938 -9.529 1.577 1.00 70.06 169 VAL A C 1
ATOM 1308 O O . VAL A 1 169 ? -4.986 -10.556 2.253 1.00 70.06 169 VAL A O 1
ATOM 1311 N N . LEU A 1 170 ? -4.816 -8.318 2.106 1.00 74.69 170 LEU A N 1
ATOM 1312 C CA . LEU A 1 170 ? -4.782 -8.062 3.531 1.00 74.69 170 LEU A CA 1
ATOM 1313 C C . LEU A 1 170 ? -6.074 -7.366 3.952 1.00 74.69 170 LEU A C 1
ATOM 1315 O O . LEU A 1 170 ? -6.390 -6.281 3.468 1.00 74.69 170 LEU A O 1
ATOM 1319 N N . VAL A 1 171 ? -6.797 -7.980 4.880 1.00 75.62 171 VAL A N 1
ATOM 1320 C CA . VAL A 1 171 ? -8.029 -7.447 5.454 1.00 75.62 171 VAL A CA 1
ATOM 1321 C C . VAL A 1 171 ? -7.725 -6.861 6.826 1.00 75.62 171 VAL A C 1
ATOM 1323 O O . VAL A 1 171 ? -7.164 -7.533 7.692 1.00 75.62 171 VAL A O 1
ATOM 1326 N N . LEU A 1 172 ? -8.122 -5.605 7.023 1.00 72.81 172 LEU A N 1
ATOM 1327 C CA . LEU A 1 172 ? -8.081 -4.908 8.305 1.00 72.81 172 LEU A CA 1
ATOM 1328 C C . LEU A 1 172 ? -9.502 -4.741 8.847 1.00 72.81 172 LEU A 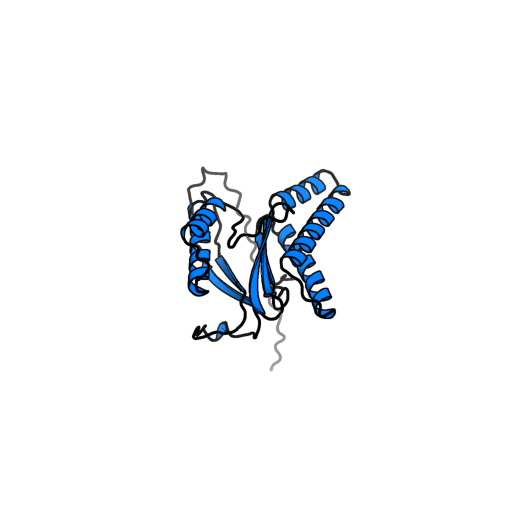C 1
ATOM 1330 O O . LEU A 1 172 ? -10.346 -4.160 8.169 1.00 72.81 172 LEU A O 1
ATOM 1334 N N . GLY A 1 173 ? -9.771 -5.196 10.071 1.00 63.94 173 GLY A N 1
ATOM 1335 C CA . GLY A 1 173 ? -11.114 -5.103 10.652 1.00 63.94 173 GLY A CA 1
ATOM 1336 C C . GLY A 1 173 ? -11.149 -5.139 12.179 1.00 63.94 173 GLY A C 1
ATOM 1337 O O . GLY A 1 173 ? -10.247 -5.662 12.830 1.00 63.94 173 GLY A O 1
ATOM 1338 N N . HIS A 1 174 ? -12.215 -4.591 12.770 1.00 54.69 174 HIS A N 1
ATOM 1339 C CA . HIS A 1 174 ? -12.555 -4.828 14.175 1.00 54.69 174 HIS A CA 1
ATOM 1340 C C . HIS A 1 174 ? -13.444 -6.069 14.270 1.00 54.69 174 HIS A C 1
ATOM 1342 O O . HIS A 1 174 ? -14.426 -6.164 13.540 1.00 54.69 174 HIS A O 1
ATOM 1348 N N . ARG A 1 175 ? -13.159 -7.002 15.189 1.00 49.25 175 ARG A N 1
ATOM 1349 C CA . ARG A 1 175 ? -14.073 -8.124 15.459 1.00 49.25 175 ARG A CA 1
ATOM 1350 C C . ARG A 1 175 ? -15.459 -7.618 15.873 1.00 49.25 175 ARG A C 1
ATOM 1352 O O . ARG A 1 175 ? -15.568 -6.964 16.905 1.00 49.25 175 ARG A O 1
ATOM 1359 N N . ASN A 1 176 ? -16.448 -7.936 15.044 1.00 34.06 176 ASN A N 1
ATOM 1360 C CA . ASN A 1 176 ? -17.672 -8.671 15.368 1.00 34.06 176 ASN A CA 1
ATOM 1361 C C . ASN A 1 176 ? -17.939 -9.549 14.136 1.00 34.06 176 ASN A C 1
ATOM 1363 O O . ASN A 1 176 ? -18.492 -9.069 13.153 1.00 34.06 176 ASN A O 1
ATOM 1367 N N . PHE A 1 177 ? -17.445 -10.788 14.125 1.00 40.47 177 PHE A N 1
ATOM 1368 C CA . PHE A 1 177 ? -17.684 -11.697 13.001 1.00 40.47 177 PHE A CA 1
ATOM 1369 C C . PHE A 1 177 ? -18.874 -12.598 13.319 1.00 40.47 177 PHE A C 1
ATOM 1371 O O . PHE A 1 177 ? -18.756 -13.500 14.144 1.00 40.47 177 PHE A O 1
ATOM 1378 N N . GLY A 1 178 ? -19.990 -12.347 12.637 1.00 32.78 178 GLY A N 1
ATOM 1379 C CA . GLY A 1 178 ? -20.917 -13.405 12.254 1.00 32.78 178 GLY A CA 1
ATOM 1380 C C . GLY A 1 178 ? -20.346 -14.168 11.050 1.00 32.78 178 GLY A C 1
ATOM 1381 O O . GLY A 1 178 ? -19.879 -13.557 10.089 1.00 32.78 178 GLY A O 1
ATOM 1382 N N . ASP A 1 179 ? -20.338 -15.495 11.157 1.00 32.50 179 ASP A N 1
ATOM 1383 C CA . ASP A 1 179 ? -20.453 -16.492 10.080 1.00 32.50 179 ASP A CA 1
ATOM 1384 C C . ASP A 1 179 ? -19.427 -16.553 8.930 1.00 32.50 179 ASP A C 1
ATOM 1386 O O . ASP A 1 179 ? -19.739 -17.043 7.846 1.00 32.50 179 ASP A O 1
ATOM 1390 N N . LEU A 1 180 ? -18.163 -16.183 9.150 1.00 39.41 180 LEU A N 1
ATOM 1391 C CA . LEU A 1 180 ? -17.070 -16.607 8.256 1.00 39.41 180 LEU A CA 1
ATOM 1392 C C . LEU A 1 180 ? -16.297 -17.783 8.868 1.00 39.41 180 LEU A C 1
ATOM 1394 O O . LEU A 1 180 ? -15.330 -17.609 9.609 1.00 39.41 180 LEU A O 1
ATOM 1398 N N . LEU A 1 181 ? -16.732 -19.003 8.537 1.00 37.38 181 LEU A N 1
ATOM 1399 C CA . LEU A 1 181 ? -15.976 -20.239 8.764 1.00 37.38 181 LEU A CA 1
ATOM 1400 C C . LEU A 1 181 ? -14.782 -20.284 7.798 1.00 37.38 181 LEU A C 1
ATOM 1402 O O . LEU A 1 181 ? -14.870 -20.840 6.707 1.00 37.38 181 LEU A O 1
ATOM 1406 N N . LEU A 1 182 ? -13.659 -19.684 8.190 1.00 38.62 182 LEU A N 1
ATOM 1407 C CA . LEU A 1 182 ? -12.395 -19.868 7.474 1.00 38.62 182 LEU A CA 1
ATOM 1408 C C . LEU A 1 182 ? -11.784 -21.240 7.825 1.00 38.62 182 LEU A C 1
ATOM 1410 O O . LEU A 1 182 ? -11.874 -21.651 8.989 1.00 38.62 182 LEU A O 1
ATOM 1414 N N . PRO A 1 183 ? -11.162 -21.959 6.869 1.00 37.47 183 PRO A N 1
ATOM 1415 C CA . PRO A 1 183 ? -10.556 -23.269 7.105 1.00 37.47 183 PRO A CA 1
ATOM 1416 C C . PRO A 1 183 ? -9.547 -23.246 8.265 1.00 37.47 183 PRO A C 1
ATOM 1418 O O . PRO A 1 183 ? -8.778 -22.300 8.426 1.00 37.47 183 PRO A O 1
ATOM 1421 N N . ARG A 1 184 ? -9.508 -24.327 9.059 1.00 37.66 184 ARG A N 1
ATOM 1422 C CA . ARG A 1 184 ? -8.725 -24.464 10.312 1.00 37.66 184 ARG A CA 1
ATOM 1423 C C . ARG A 1 184 ? -7.209 -24.187 10.198 1.00 37.66 184 ARG A C 1
ATOM 1425 O O . ARG A 1 184 ? -6.565 -24.021 11.225 1.00 37.66 184 ARG A O 1
ATOM 1432 N N . GLY A 1 185 ? -6.641 -24.096 8.992 1.00 36.00 185 GLY A N 1
ATOM 1433 C CA . GLY A 1 185 ? -5.235 -23.724 8.757 1.00 36.00 185 GLY A CA 1
ATOM 1434 C C . GLY A 1 185 ? -4.946 -22.214 8.728 1.00 36.00 185 GLY A C 1
ATOM 1435 O O . GLY A 1 185 ? -3.784 -21.820 8.757 1.00 36.00 185 GLY A O 1
ATOM 1436 N N . GLU A 1 186 ? -5.980 -21.368 8.699 1.00 41.16 186 GLU A N 1
ATOM 1437 C CA . GLU A 1 186 ? -5.876 -19.895 8.698 1.00 41.16 186 GLU A CA 1
ATOM 1438 C C . GLU A 1 186 ? -6.227 -19.282 10.066 1.00 41.16 186 GLU A C 1
ATOM 1440 O O . GLU A 1 186 ? -6.153 -18.071 10.276 1.00 41.16 186 GLU A O 1
ATOM 1445 N N . GLN A 1 187 ? -6.590 -20.132 11.029 1.00 36.22 187 GLN A N 1
ATOM 1446 C CA . GLN A 1 187 ? -7.110 -19.746 12.335 1.00 36.22 187 GLN A CA 1
ATOM 1447 C C . GLN A 1 187 ? -6.015 -19.653 13.398 1.00 36.22 187 GLN A C 1
ATOM 1449 O O . GLN A 1 187 ? -6.064 -20.331 14.417 1.00 36.22 187 GLN A O 1
ATOM 1454 N N . LEU A 1 188 ? -5.041 -18.769 13.204 1.00 32.44 188 LEU A N 1
ATOM 1455 C CA . LEU A 1 188 ? -4.245 -18.260 14.319 1.00 32.44 188 LEU A CA 1
ATOM 1456 C C . LEU A 1 188 ? -3.965 -16.772 14.107 1.00 32.44 188 LEU A C 1
ATOM 1458 O O . LEU A 1 188 ? -2.965 -16.391 13.507 1.00 32.44 188 LEU A O 1
ATOM 1462 N N . LEU A 1 189 ? -4.843 -15.919 14.640 1.00 34.91 189 LEU A N 1
ATOM 1463 C CA . LEU A 1 189 ? -4.520 -15.049 15.777 1.00 34.91 189 LEU A CA 1
ATOM 1464 C C . LEU A 1 189 ? -5.633 -14.022 16.004 1.00 34.91 189 LEU A C 1
ATOM 1466 O O . LEU A 1 189 ? -6.245 -13.479 15.094 1.00 34.91 189 LEU A O 1
ATOM 1470 N N . ASP A 1 190 ? -5.831 -13.738 17.274 1.00 32.72 190 ASP A N 1
ATOM 1471 C CA . ASP A 1 190 ? -6.792 -12.851 17.918 1.00 32.72 190 ASP A CA 1
ATOM 1472 C C . ASP A 1 190 ? -6.634 -11.344 17.556 1.00 32.72 190 ASP A C 1
ATOM 1474 O O . ASP A 1 190 ? -6.665 -10.475 18.425 1.00 32.72 190 ASP A O 1
ATOM 1478 N N . ARG A 1 191 ? -6.329 -10.993 16.294 1.00 41.19 191 ARG A N 1
ATOM 1479 C CA . ARG A 1 191 ? -5.731 -9.696 15.905 1.00 41.19 191 ARG A CA 1
ATOM 1480 C C . ARG A 1 191 ? -6.373 -9.102 14.641 1.00 41.19 191 ARG A C 1
ATOM 1482 O O . ARG A 1 191 ? -6.807 -9.834 13.765 1.00 41.19 191 ARG A O 1
ATOM 1489 N N . ALA A 1 192 ? -6.416 -7.768 14.546 1.00 49.91 192 ALA A N 1
ATOM 1490 C CA . ALA A 1 192 ? -7.200 -6.979 13.577 1.00 49.91 192 ALA A CA 1
ATOM 1491 C C . ALA A 1 192 ? -6.775 -7.080 12.094 1.00 49.91 192 ALA A C 1
ATOM 1493 O O . ALA A 1 192 ? -7.186 -6.246 11.288 1.00 49.91 192 ALA A O 1
ATOM 1494 N N . ILE A 1 193 ? -5.916 -8.041 11.745 1.00 53.97 193 ILE A N 1
ATOM 1495 C CA . ILE A 1 193 ? -5.283 -8.158 10.434 1.00 53.97 193 ILE A CA 1
ATOM 1496 C C . ILE A 1 193 ? -5.316 -9.620 9.990 1.00 53.97 193 ILE A C 1
ATOM 1498 O O . ILE A 1 193 ? -4.745 -10.479 10.664 1.00 53.97 193 ILE A O 1
ATOM 1502 N N . THR A 1 194 ? -5.913 -9.894 8.833 1.00 57.47 194 THR A N 1
ATOM 1503 C CA . THR A 1 194 ? -5.928 -11.227 8.218 1.00 57.47 194 THR A CA 1
ATOM 1504 C C . THR A 1 194 ? -5.349 -11.147 6.812 1.00 57.47 194 THR A C 1
ATOM 1506 O O . THR A 1 194 ? -5.766 -10.308 6.019 1.00 57.47 194 THR A O 1
ATOM 1509 N N . LEU A 1 195 ? -4.358 -11.986 6.509 1.00 55.34 195 LEU A N 1
ATOM 1510 C CA . LEU A 1 195 ? -3.703 -12.040 5.201 1.00 55.34 195 LEU A CA 1
ATOM 1511 C C . LEU A 1 195 ? -4.111 -13.321 4.479 1.00 55.34 195 LEU A C 1
ATOM 1513 O O . LEU A 1 195 ? -3.856 -14.409 4.991 1.00 55.34 195 LEU A O 1
ATOM 1517 N N . PHE A 1 196 ? -4.629 -13.177 3.266 1.00 52.84 196 PHE A N 1
ATOM 1518 C CA . PHE A 1 196 ? -4.981 -14.277 2.380 1.00 52.84 196 PHE A CA 1
ATOM 1519 C C . PHE A 1 196 ? -4.092 -14.264 1.141 1.00 52.84 196 PHE A C 1
ATOM 1521 O O . PHE A 1 196 ? -3.832 -13.214 0.548 1.00 52.84 196 PHE A O 1
ATOM 1528 N N . ARG A 1 197 ? -3.653 -15.448 0.716 1.00 58.25 197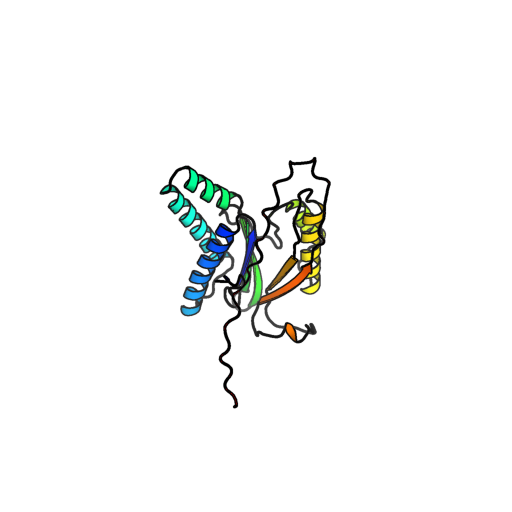 ARG A N 1
ATOM 1529 C CA . ARG A 1 197 ? -3.139 -15.660 -0.638 1.00 58.25 197 ARG A CA 1
ATOM 1530 C C . ARG A 1 197 ? -4.256 -16.325 -1.425 1.00 58.25 197 ARG A C 1
ATOM 1532 O O . ARG A 1 197 ? -4.560 -17.481 -1.161 1.00 58.25 197 ARG A O 1
ATOM 1539 N N . LEU A 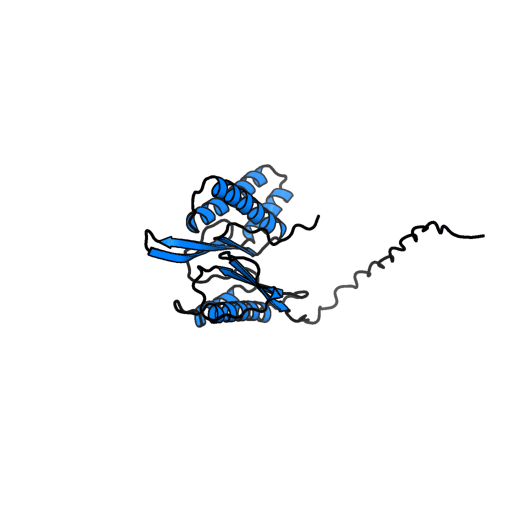1 198 ? -4.874 -15.580 -2.333 1.00 57.53 198 LEU A N 1
ATOM 1540 C CA . LEU A 1 198 ? -6.150 -15.984 -2.925 1.00 57.53 198 LEU A CA 1
ATOM 1541 C C . LEU A 1 198 ? -5.975 -16.727 -4.243 1.00 57.53 198 LEU A C 1
ATOM 1543 O O . LEU A 1 198 ? -6.594 -17.763 -4.451 1.00 57.53 198 LEU A O 1
ATOM 1547 N N . GLU A 1 199 ? -5.124 -16.212 -5.129 1.00 60.50 199 GLU A N 1
ATOM 1548 C CA . GLU A 1 199 ? -5.078 -16.702 -6.504 1.00 60.50 199 GLU A CA 1
ATOM 1549 C C . GLU A 1 199 ? -3.660 -16.666 -7.065 1.00 60.50 199 GLU A C 1
ATOM 1551 O O . GLU A 1 199 ? -2.931 -15.684 -6.889 1.00 60.50 199 GLU A O 1
ATOM 1556 N N . LYS A 1 200 ? -3.263 -17.757 -7.730 1.00 62.12 200 LYS A N 1
ATOM 1557 C CA . LYS A 1 200 ? -2.054 -17.803 -8.552 1.00 62.12 200 LYS A CA 1
ATOM 1558 C C . LYS A 1 200 ? -2.425 -17.314 -9.943 1.00 62.12 200 LYS A C 1
ATOM 1560 O O . LYS A 1 200 ? -3.319 -17.876 -10.566 1.00 62.12 200 LYS A O 1
ATOM 1565 N N . LEU A 1 201 ? -1.726 -16.296 -10.421 1.00 58.81 201 LEU A N 1
ATOM 1566 C CA . LEU A 1 201 ? -1.961 -15.769 -11.755 1.00 58.81 201 LEU A CA 1
ATOM 1567 C C . LEU A 1 201 ? -1.293 -16.677 -12.794 1.00 58.81 201 LEU A C 1
ATOM 1569 O O . LEU A 1 201 ? -0.169 -17.142 -12.552 1.00 58.81 201 LEU A O 1
ATOM 1573 N N . PRO A 1 202 ? -1.979 -16.967 -13.914 1.00 54.19 202 PRO A N 1
ATOM 1574 C CA . PRO A 1 202 ? -1.406 -17.762 -14.987 1.00 54.19 202 PRO A CA 1
ATOM 1575 C C . PRO A 1 202 ? -0.171 -17.068 -15.571 1.00 54.19 202 PRO A C 1
ATOM 1577 O O . PRO A 1 202 ? -0.036 -15.845 -15.526 1.00 54.19 202 PRO A O 1
ATOM 1580 N N . GLU A 1 203 ? 0.748 -17.861 -16.116 1.00 53.69 203 GLU A N 1
ATOM 1581 C CA . GLU A 1 203 ? 1.826 -17.328 -16.947 1.00 53.69 203 GLU A CA 1
ATOM 1582 C C . GLU A 1 203 ? 1.210 -16.875 -18.277 1.00 53.69 203 GLU A C 1
ATOM 1584 O O . GLU A 1 203 ? 0.711 -17.698 -19.041 1.00 53.69 203 GLU A O 1
ATOM 1589 N N . CYS A 1 204 ? 1.216 -15.569 -18.543 1.00 43.59 204 CYS A N 1
ATOM 1590 C CA . CYS A 1 204 ? 0.745 -15.010 -19.810 1.00 43.59 204 CYS A CA 1
ATOM 1591 C C . CYS A 1 204 ? 1.952 -14.649 -20.687 1.00 43.59 204 CYS A C 1
ATOM 1593 O O . CYS A 1 204 ? 2.851 -13.930 -20.250 1.00 43.59 204 CYS A O 1
ATOM 1595 N N . GLY A 1 205 ? 1.988 -15.166 -21.919 1.00 39.41 205 GLY A N 1
ATOM 1596 C CA . GLY A 1 205 ? 3.064 -14.929 -22.884 1.00 39.41 205 GLY A CA 1
ATOM 1597 C C . GLY A 1 205 ? 2.566 -14.271 -24.171 1.00 39.41 205 GLY A C 1
ATOM 1598 O O . GLY A 1 205 ? 1.516 -14.637 -24.691 1.00 39.41 205 GLY A O 1
ATOM 1599 N N . VAL A 1 206 ? 3.363 -13.346 -24.711 1.00 38.31 206 VAL A N 1
ATOM 1600 C CA . VAL A 1 206 ? 3.293 -12.855 -26.098 1.00 38.31 206 VAL A CA 1
ATOM 1601 C C . VAL A 1 206 ? 4.681 -13.028 -26.720 1.00 38.31 206 VAL A C 1
ATOM 1603 O O . VAL A 1 206 ? 5.691 -12.888 -26.027 1.00 38.31 206 VAL A O 1
ATOM 1606 N N . GLN A 1 207 ? 4.734 -13.384 -28.009 1.00 41.03 207 GLN A N 1
ATOM 1607 C CA . GLN A 1 207 ? 5.971 -13.595 -28.765 1.00 41.03 207 GLN A CA 1
ATOM 1608 C C . GLN A 1 207 ? 6.921 -12.401 -28.630 1.00 41.03 207 GLN A C 1
ATOM 1610 O O . GLN A 1 207 ? 6.645 -11.299 -29.097 1.00 41.03 207 GLN A O 1
ATOM 1615 N N . VAL A 1 208 ? 8.076 -12.657 -28.023 1.00 35.44 208 VAL A N 1
ATOM 1616 C CA . VAL A 1 208 ? 9.227 -11.761 -28.084 1.00 35.44 208 VAL A CA 1
ATOM 1617 C C . VAL A 1 208 ? 9.731 -11.802 -29.528 1.00 35.44 208 VAL A C 1
ATOM 1619 O O . VAL A 1 208 ? 10.072 -12.879 -30.023 1.00 35.44 208 VAL A O 1
ATOM 1622 N N . THR A 1 209 ? 9.801 -10.660 -30.214 1.00 41.31 209 THR A N 1
ATOM 1623 C CA . THR A 1 209 ? 10.681 -10.519 -31.382 1.00 41.31 209 THR A CA 1
ATOM 1624 C C . THR A 1 209 ? 12.072 -10.952 -30.939 1.00 41.31 209 THR A C 1
ATOM 1626 O O . THR A 1 209 ? 12.640 -10.325 -30.049 1.00 41.31 209 THR A O 1
ATOM 1629 N N . GLN A 1 210 ? 12.547 -12.078 -31.486 1.00 40.56 210 GLN A N 1
ATOM 1630 C CA . GLN A 1 210 ? 13.767 -12.793 -31.100 1.00 40.56 210 GLN A CA 1
ATOM 1631 C C . GLN A 1 210 ? 14.858 -11.839 -30.588 1.00 40.56 210 GLN A C 1
ATOM 1633 O O . GLN A 1 210 ? 15.549 -11.187 -31.366 1.00 40.56 210 GLN A O 1
ATOM 1638 N N . ARG A 1 211 ? 15.008 -11.753 -29.263 1.00 40.59 211 ARG A N 1
ATOM 1639 C CA . ARG A 1 211 ? 16.236 -11.249 -28.651 1.00 40.59 211 ARG A CA 1
ATOM 1640 C C . ARG A 1 211 ? 17.159 -12.445 -28.497 1.00 40.59 211 ARG A C 1
ATOM 1642 O O . ARG A 1 211 ? 16.729 -13.469 -27.968 1.00 40.59 211 ARG A O 1
ATOM 1649 N N . GLU A 1 212 ? 18.370 -12.288 -29.025 1.00 41.28 212 GLU A N 1
ATOM 1650 C CA . GLU A 1 212 ? 19.459 -13.264 -29.062 1.00 41.28 212 GLU A CA 1
ATOM 1651 C C . GLU A 1 212 ? 19.488 -14.172 -27.829 1.00 41.28 212 GLU A C 1
ATOM 1653 O O . GLU A 1 212 ? 19.370 -13.713 -26.688 1.00 41.28 212 GLU A O 1
ATOM 1658 N N . GLU A 1 213 ? 19.650 -15.475 -28.075 1.00 36.28 213 GLU A N 1
ATOM 1659 C CA . GLU A 1 213 ? 19.819 -16.488 -27.043 1.00 36.28 213 GLU A CA 1
ATOM 1660 C C . GLU A 1 213 ? 20.957 -16.096 -26.097 1.00 36.28 213 GLU A C 1
ATOM 1662 O O . GLU A 1 213 ? 22.137 -16.299 -26.377 1.00 36.28 213 GLU A O 1
ATOM 1667 N N . VAL A 1 214 ? 20.604 -15.577 -24.922 1.00 44.56 214 VAL A N 1
ATOM 1668 C CA . VAL A 1 214 ? 21.544 -15.502 -23.808 1.00 44.56 214 VAL A CA 1
ATOM 1669 C C . VAL A 1 214 ? 21.914 -16.948 -23.458 1.00 44.56 214 VAL A C 1
ATOM 1671 O O . VAL A 1 214 ? 21.020 -17.730 -23.105 1.00 44.56 214 VAL A O 1
ATOM 1674 N N . PRO A 1 215 ? 23.199 -17.344 -23.530 1.00 39.78 215 PRO A N 1
ATOM 1675 C CA . PRO A 1 215 ? 23.577 -18.725 -23.304 1.00 39.78 215 PRO A CA 1
ATOM 1676 C C . PRO A 1 215 ? 23.177 -19.134 -21.889 1.00 39.78 215 PRO A C 1
ATOM 1678 O O . PRO A 1 215 ? 23.623 -18.553 -20.893 1.00 39.78 215 PRO A O 1
ATOM 1681 N N . LYS A 1 216 ? 22.323 -20.159 -21.796 1.00 40.59 216 LYS A N 1
ATOM 1682 C CA . LYS A 1 216 ? 21.941 -20.792 -20.532 1.00 40.59 216 LYS A CA 1
ATOM 1683 C C . LYS A 1 216 ? 23.219 -21.243 -19.824 1.00 40.59 216 LYS A C 1
ATOM 1685 O O . LYS A 1 216 ? 23.808 -22.262 -20.184 1.00 40.59 216 LYS A O 1
ATOM 1690 N N . LYS A 1 217 ? 23.653 -20.506 -18.793 1.00 43.50 217 LYS A N 1
ATOM 1691 C CA . LYS A 1 217 ? 24.703 -20.975 -17.881 1.00 43.50 217 LYS A CA 1
ATOM 1692 C C . LYS A 1 217 ? 24.263 -22.334 -17.337 1.00 43.50 217 LYS A C 1
ATOM 1694 O O . LYS A 1 217 ? 23.293 -22.421 -16.585 1.00 43.50 217 LYS A O 1
ATOM 1699 N N . LYS A 1 218 ? 24.972 -23.394 -17.745 1.00 38.09 218 LYS A N 1
ATOM 1700 C CA . LYS A 1 218 ? 24.846 -24.750 -17.203 1.00 38.09 218 LYS A CA 1
ATOM 1701 C C . LYS A 1 218 ? 24.865 -24.649 -15.676 1.00 38.09 218 LYS A C 1
ATOM 1703 O O . LYS A 1 218 ? 25.902 -24.332 -15.094 1.00 38.09 218 LYS A O 1
ATOM 1708 N N . ARG A 1 219 ? 23.726 -24.899 -15.023 1.00 34.97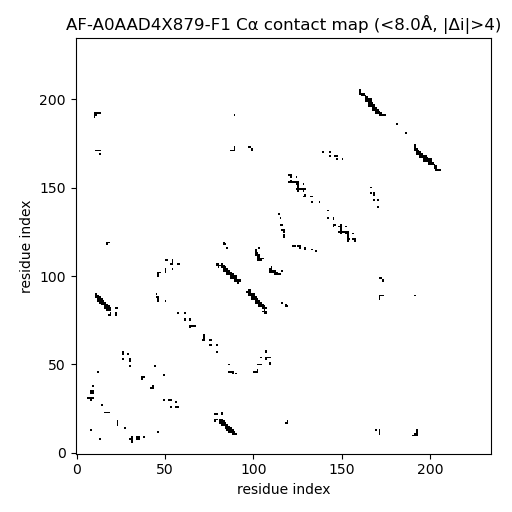 219 ARG A N 1
ATOM 1709 C CA . ARG A 1 219 ? 23.688 -25.125 -13.575 1.00 34.97 219 ARG A CA 1
ATOM 1710 C C . ARG A 1 219 ? 24.561 -26.347 -13.308 1.00 34.97 219 ARG A C 1
ATOM 1712 O O . ARG A 1 219 ? 24.167 -27.466 -13.627 1.00 34.97 219 ARG A O 1
ATOM 1719 N N . ARG A 1 220 ? 25.766 -26.134 -12.777 1.00 35.28 220 ARG A N 1
ATOM 1720 C CA . ARG A 1 220 ? 26.569 -27.221 -12.214 1.00 35.28 220 ARG A CA 1
ATOM 1721 C C . ARG A 1 220 ? 25.726 -27.840 -11.097 1.00 35.28 220 ARG A C 1
ATOM 1723 O O . ARG A 1 220 ? 25.333 -27.130 -10.174 1.00 35.28 220 ARG A O 1
ATOM 1730 N N . LYS A 1 221 ? 25.388 -29.129 -11.221 1.00 34.25 221 LYS A N 1
ATOM 1731 C CA . LYS A 1 221 ? 24.844 -29.910 -10.105 1.00 34.25 221 LYS A CA 1
ATOM 1732 C C . LYS A 1 221 ? 25.849 -29.786 -8.962 1.00 34.25 221 LYS A C 1
ATOM 1734 O O . LYS A 1 221 ? 27.017 -30.120 -9.143 1.00 34.25 221 LYS A O 1
ATOM 1739 N N . LEU A 1 222 ? 25.399 -29.268 -7.825 1.00 31.33 222 LEU A N 1
ATOM 1740 C CA . LEU A 1 222 ? 26.146 -29.358 -6.582 1.00 31.33 222 LEU A CA 1
ATOM 1741 C C . LEU A 1 222 ? 26.155 -30.846 -6.206 1.00 31.33 222 LEU A C 1
ATOM 1743 O O . LEU A 1 222 ? 25.132 -31.378 -5.782 1.00 31.33 222 LEU A O 1
ATOM 1747 N N . ILE A 1 223 ? 27.263 -31.536 -6.472 1.00 41.34 223 ILE A N 1
ATOM 1748 C CA . ILE A 1 223 ? 27.517 -32.858 -5.901 1.00 41.34 223 ILE A CA 1
ATOM 1749 C C . ILE A 1 223 ? 27.953 -32.572 -4.468 1.00 41.34 223 ILE A C 1
ATOM 1751 O O . ILE A 1 223 ? 29.034 -32.030 -4.248 1.00 41.34 223 ILE A O 1
ATOM 1755 N N . LEU A 1 224 ? 27.067 -32.835 -3.5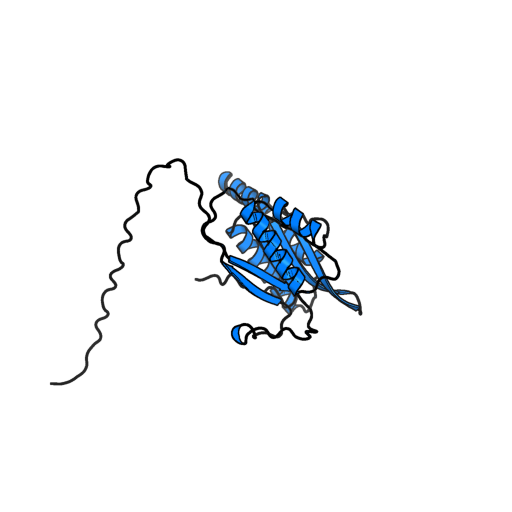11 1.00 34.16 224 LEU A N 1
ATOM 1756 C CA . LEU A 1 224 ? 27.441 -32.833 -2.104 1.00 34.16 224 LEU A CA 1
ATOM 1757 C C . LEU A 1 224 ? 28.272 -34.101 -1.857 1.00 34.16 224 LEU A C 1
ATOM 1759 O O . LEU A 1 224 ? 27.815 -35.175 -2.256 1.00 34.16 224 LEU A O 1
ATOM 1763 N N . PRO A 1 225 ? 29.469 -34.008 -1.253 1.00 32.34 225 PRO A N 1
ATOM 1764 C CA . PRO A 1 225 ? 30.157 -35.194 -0.767 1.00 32.34 225 PRO A CA 1
ATOM 1765 C C . PRO A 1 225 ? 29.252 -35.868 0.266 1.00 32.34 225 PRO A C 1
ATOM 1767 O O . PRO A 1 225 ? 28.749 -35.215 1.185 1.00 32.34 225 PRO A O 1
ATOM 1770 N N . SER A 1 226 ? 28.986 -37.155 0.056 1.00 34.72 226 SER A N 1
ATOM 1771 C CA . SER A 1 226 ? 28.364 -38.026 1.045 1.00 34.72 226 SER A CA 1
ATOM 1772 C C . SER A 1 226 ? 29.160 -37.900 2.336 1.00 34.72 226 SER A C 1
ATOM 1774 O O . SER A 1 226 ? 30.362 -38.146 2.342 1.00 34.72 226 SER A O 1
ATOM 1776 N N . ALA A 1 227 ? 28.500 -37.448 3.400 1.00 34.59 227 ALA A N 1
ATOM 1777 C CA . ALA A 1 227 ? 29.058 -37.541 4.733 1.00 34.59 227 ALA A CA 1
ATOM 1778 C C . ALA A 1 227 ? 29.301 -39.027 5.009 1.00 34.59 227 ALA A C 1
ATOM 1780 O O . ALA A 1 227 ? 28.352 -39.813 4.974 1.00 34.59 227 ALA A O 1
ATOM 1781 N N . ASP A 1 228 ? 30.562 -39.391 5.222 1.00 40.91 228 ASP A N 1
ATOM 1782 C CA . ASP A 1 228 ? 30.934 -40.690 5.757 1.00 40.91 228 ASP A CA 1
ATOM 1783 C C . ASP A 1 228 ? 30.244 -40.835 7.116 1.00 40.91 228 ASP A C 1
ATOM 1785 O O . ASP A 1 228 ? 30.576 -40.163 8.094 1.00 40.91 228 ASP A O 1
ATOM 1789 N N . ILE A 1 229 ? 29.199 -41.657 7.135 1.00 43.16 229 ILE A N 1
ATOM 1790 C CA . ILE A 1 229 ? 28.573 -42.142 8.356 1.00 43.16 229 ILE A CA 1
ATOM 1791 C C . ILE A 1 229 ? 29.531 -43.210 8.894 1.00 43.16 229 ILE A C 1
ATOM 1793 O O . ILE A 1 229 ? 29.799 -44.171 8.169 1.00 43.16 229 ILE A O 1
ATOM 1797 N N . PRO A 1 230 ? 30.062 -43.082 10.120 1.00 40.97 230 PRO A N 1
ATOM 1798 C CA . PRO A 1 230 ? 30.785 -44.181 10.732 1.00 40.97 230 PRO A CA 1
ATOM 1799 C C . PRO A 1 230 ? 29.775 -45.292 11.028 1.00 40.97 230 PRO A C 1
ATOM 1801 O O . PRO A 1 230 ? 28.823 -45.091 11.781 1.00 40.97 230 PRO A O 1
ATOM 1804 N N . SER A 1 231 ? 29.953 -46.449 10.396 1.00 40.44 231 SER A N 1
ATOM 1805 C CA . SER A 1 231 ? 29.266 -47.673 10.791 1.00 40.44 231 SER A CA 1
ATOM 1806 C C . SER A 1 231 ? 30.057 -48.324 11.924 1.00 40.44 231 SER A C 1
ATOM 1808 O O . SER A 1 231 ? 31.086 -48.954 11.677 1.00 40.44 231 SER A O 1
ATOM 1810 N N . GLU A 1 232 ? 29.585 -48.167 13.156 1.00 46.66 232 GLU A N 1
ATOM 1811 C CA . GLU A 1 232 ? 29.748 -49.222 14.158 1.00 46.66 232 GLU A CA 1
ATOM 1812 C C . GLU A 1 232 ? 28.761 -50.334 13.779 1.00 46.66 232 GLU A C 1
ATOM 1814 O O . GLU A 1 232 ? 27.557 -50.086 13.723 1.00 46.66 232 GLU A O 1
ATOM 1819 N N . ASP A 1 233 ? 29.266 -51.488 13.333 1.00 43.12 233 ASP A N 1
ATOM 1820 C CA . ASP A 1 233 ? 29.170 -52.729 14.115 1.00 43.12 233 ASP A CA 1
ATOM 1821 C C . ASP A 1 233 ? 29.672 -53.979 13.359 1.00 43.12 233 ASP A C 1
ATOM 1823 O O . ASP A 1 233 ? 29.398 -54.189 12.177 1.00 43.12 233 ASP A O 1
ATOM 1827 N N . GLU A 1 234 ? 30.377 -54.806 14.140 1.00 38.38 234 GLU A N 1
ATOM 1828 C CA . GLU A 1 234 ? 30.476 -56.274 14.095 1.00 38.38 234 GLU A CA 1
ATOM 1829 C C . GLU A 1 234 ? 31.195 -56.982 12.925 1.00 38.38 234 GLU A C 1
ATOM 1831 O O . GLU A 1 234 ? 30.592 -57.426 11.948 1.00 38.38 234 GLU A O 1
ATOM 1836 N N . SER A 1 235 ? 32.497 -57.258 13.102 1.00 36.84 235 SER A N 1
ATOM 1837 C CA . SER A 1 235 ? 33.033 -58.621 13.363 1.00 36.84 235 SER A CA 1
ATOM 1838 C C . SER A 1 235 ? 34.484 -58.592 13.849 1.00 36.84 235 SER A C 1
ATOM 1840 O O . SER A 1 235 ? 35.274 -57.774 13.330 1.00 36.84 235 SER A O 1
#